Protein AF-A0A409X4W1-F1 (afdb_monomer)

Radius of gyration: 28.17 Å; Cα contacts (8 Å, |Δi|>4): 184; chains: 1; bounding box: 62×64×84 Å

pLDDT: mean 79.96, std 18.03, range [31.0, 98.0]

Sequence (291 aa):
MLSPHSFRQISTFGASTIRKFASNTSEMKKLAARDFEDILQCCIPVFDGILPDHSDDPEIVTNSELLRLLYRTAEFHAFAKMRMHTEETLQHLEEVTSQFAKLIRYFERKTNSSKYNTMETPSESARRARASSQRAPAGAATPSNALHSKRPKKLNLSTYKFHSLGDYAPFIRLFGGSDSFSTQAGELAHRLVKRLYAHTNKRNVAQQIGKRVRRLERARLAREQRLRRLQNGTGINIVVHREHFTINSDVDTDAKYVISPSENHKISLSNMIISNRGDPAYKPGSNIEEV

Solvent-accessible surface area (backbone atoms only — not comparable to full-atom values): 18064 Å² total; per-residue (Å²): 130,85,74,40,72,37,65,67,65,48,74,63,37,77,99,71,73,36,64,78,54,54,98,61,62,89,72,67,69,92,66,53,74,64,49,59,50,49,48,53,76,57,36,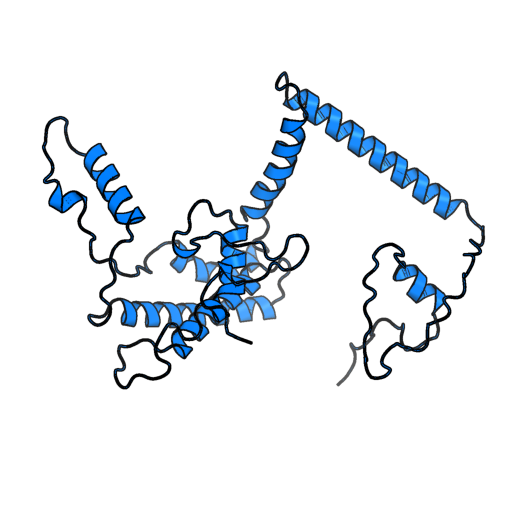60,54,32,52,56,76,73,38,51,77,72,66,94,53,86,62,61,73,32,24,66,57,53,48,50,44,52,50,36,49,42,51,37,50,56,54,61,61,34,83,72,81,52,72,67,55,38,52,48,38,49,52,38,39,54,52,35,54,52,45,53,55,50,50,38,57,35,56,60,33,91,87,42,88,45,57,44,50,74,67,55,30,53,49,50,34,52,53,50,61,72,68,48,62,93,86,67,84,69,65,68,72,73,45,72,51,66,47,80,47,70,79,77,69,95,40,69,79,59,63,52,54,74,46,48,48,64,46,30,74,77,74,43,51,52,69,88,80,40,66,56,60,57,56,55,52,48,52,54,52,52,57,47,51,73,76,44,91,76,61,69,45,70,61,52,43,53,54,50,51,53,52,53,51,52,53,50,52,54,50,50,53,51,51,52,49,52,64,75,66,48,97,61,83,77,78,70,82,75,75,79,80,77,74,71,91,82,66,71,87,82,59,92,73,83,79,77,95,66,83,88,74,82,77,56,66,70,58,54,40,62,77,41,71,85,45,77,92,57,56,80,85,84,82,83,80,91,134

Organism: NCBI:txid181874

Mean predicted aligned error: 14.82 Å

Structure (mmCIF, N/CA/C/O backbone):
data_AF-A0A409X4W1-F1
#
_entry.id   AF-A0A409X4W1-F1
#
loop_
_atom_site.group_PDB
_atom_site.id
_atom_site.type_symbol
_atom_site.label_atom_id
_atom_site.label_alt_id
_atom_site.label_comp_id
_atom_site.label_asym_id
_atom_site.label_entity_id
_atom_site.label_seq_id
_atom_site.pdbx_PDB_ins_code
_atom_site.Cartn_x
_atom_site.Cartn_y
_atom_site.Cartn_z
_atom_site.occupancy
_atom_site.B_iso_or_equiv
_atom_site.auth_seq_id
_atom_site.auth_comp_id
_atom_site.auth_asym_id
_atom_site.auth_atom_id
_atom_site.pdbx_PDB_model_num
ATOM 1 N N . MET A 1 1 ? 4.115 -27.276 -3.092 1.00 42.75 1 MET A N 1
ATOM 2 C CA . MET A 1 1 ? 2.969 -26.338 -3.136 1.00 42.75 1 MET A CA 1
ATOM 3 C C . MET A 1 1 ? 3.159 -25.466 -4.367 1.00 42.75 1 MET A C 1
ATOM 5 O O . MET A 1 1 ? 4.222 -24.879 -4.480 1.00 42.75 1 MET A O 1
ATOM 9 N N . LEU A 1 2 ? 2.216 -25.446 -5.314 1.00 52.47 2 LEU A N 1
ATOM 10 C CA . LEU A 1 2 ? 2.290 -24.546 -6.476 1.00 52.47 2 LEU A CA 1
ATOM 11 C C . LEU A 1 2 ? 2.139 -23.097 -5.985 1.00 52.47 2 LEU A C 1
ATOM 13 O O . LEU A 1 2 ? 1.202 -22.821 -5.233 1.00 52.47 2 LEU A O 1
ATOM 17 N N . SER A 1 3 ? 3.059 -22.206 -6.364 1.00 60.94 3 SER A N 1
ATOM 18 C CA . SER A 1 3 ? 2.964 -20.782 -6.021 1.00 60.94 3 SER A CA 1
ATOM 19 C C . SER A 1 3 ? 1.694 -20.189 -6.653 1.00 60.94 3 SER A C 1
ATOM 21 O O . SER A 1 3 ? 1.398 -20.484 -7.816 1.00 60.94 3 SER A O 1
ATOM 23 N N . PRO A 1 4 ? 0.871 -19.426 -5.913 1.00 72.06 4 PRO A N 1
ATOM 24 C CA . PRO A 1 4 ? -0.367 -18.886 -6.452 1.00 72.06 4 PRO A CA 1
ATOM 25 C C . PRO A 1 4 ? -0.075 -17.755 -7.445 1.00 72.06 4 PRO A C 1
ATOM 27 O O . PRO A 1 4 ? 0.071 -16.609 -7.050 1.00 72.06 4 PRO A O 1
ATOM 30 N N . HIS A 1 5 ? -0.109 -18.038 -8.747 1.00 79.94 5 HIS A N 1
ATOM 31 C CA . HIS A 1 5 ? 0.090 -17.048 -9.821 1.00 79.94 5 HIS A CA 1
ATOM 32 C C . HIS A 1 5 ? -1.094 -16.075 -10.018 1.00 79.94 5 HIS A C 1
ATOM 34 O O . HIS A 1 5 ? -1.172 -15.339 -11.002 1.00 79.94 5 HIS A O 1
ATOM 40 N N . SER A 1 6 ? -2.078 -16.085 -9.115 1.00 87.19 6 SER A N 1
ATOM 41 C CA . SER A 1 6 ? -3.229 -15.185 -9.146 1.00 87.19 6 SER A CA 1
ATOM 42 C C . SER A 1 6 ? -3.754 -14.900 -7.745 1.00 87.19 6 SER A C 1
ATOM 44 O O . SER A 1 6 ? -3.929 -15.813 -6.939 1.00 87.19 6 SER A O 1
ATOM 46 N N . PHE A 1 7 ? -4.169 -13.653 -7.501 1.00 90.00 7 PHE A N 1
ATOM 47 C CA . PHE A 1 7 ? -4.869 -13.260 -6.272 1.00 90.00 7 PHE A CA 1
ATOM 48 C C . PHE A 1 7 ? -6.100 -14.129 -5.964 1.00 90.00 7 PHE A C 1
ATOM 50 O O . PHE A 1 7 ? -6.458 -14.302 -4.805 1.00 90.00 7 PHE A O 1
ATOM 57 N N . ARG A 1 8 ? -6.748 -14.723 -6.975 1.00 87.75 8 ARG A N 1
ATOM 58 C CA . ARG A 1 8 ? -7.912 -15.601 -6.771 1.00 87.75 8 ARG A CA 1
ATOM 59 C C . ARG A 1 8 ? -7.558 -16.929 -6.089 1.00 87.75 8 ARG A C 1
ATOM 61 O O . ARG A 1 8 ? -8.438 -17.539 -5.487 1.00 87.75 8 ARG A O 1
ATOM 68 N N . GLN A 1 9 ? -6.312 -17.378 -6.216 1.00 89.19 9 GLN A N 1
ATOM 69 C CA . GLN A 1 9 ? -5.815 -18.616 -5.609 1.00 89.19 9 GLN A CA 1
ATOM 70 C C . GLN A 1 9 ? -5.387 -18.417 -4.151 1.00 89.19 9 GLN A C 1
ATOM 72 O O . GLN A 1 9 ? -5.120 -19.392 -3.456 1.00 89.19 9 GLN A O 1
ATOM 77 N N . ILE A 1 10 ? -5.345 -17.170 -3.675 1.00 89.12 10 ILE A N 1
ATOM 78 C CA . ILE A 1 10 ? -5.006 -16.866 -2.289 1.00 89.12 10 ILE A CA 1
ATOM 79 C C . ILE A 1 10 ? -6.201 -17.207 -1.402 1.00 89.12 10 ILE A C 1
ATOM 81 O O . ILE A 1 10 ? -7.296 -16.653 -1.546 1.00 89.12 10 ILE A O 1
ATOM 85 N N . SER A 1 11 ? -5.977 -18.142 -0.484 1.00 87.75 11 SER A N 1
ATOM 86 C CA . SER A 1 11 ? -6.961 -18.548 0.514 1.00 87.75 11 SER A CA 1
ATOM 87 C C . SER A 1 11 ? -7.269 -17.410 1.482 1.00 87.75 11 SER A C 1
ATOM 89 O O . SER A 1 11 ? -6.419 -16.585 1.810 1.00 87.75 11 SER A O 1
ATOM 91 N N . THR A 1 12 ? -8.502 -17.380 1.980 1.00 89.25 12 THR A N 1
ATOM 92 C CA . THR A 1 12 ? -8.885 -16.449 3.043 1.00 89.25 12 THR A CA 1
ATOM 93 C C . THR A 1 12 ? -8.160 -16.783 4.342 1.00 89.25 12 THR A C 1
ATOM 95 O O . THR A 1 12 ? -7.983 -17.959 4.657 1.00 89.25 12 THR A O 1
ATOM 98 N N . PHE A 1 13 ? -7.821 -15.766 5.132 1.00 84.81 13 PHE A N 1
ATOM 99 C CA . PHE A 1 13 ? -7.172 -15.931 6.431 1.00 84.81 13 PHE A CA 1
ATOM 100 C C . PHE A 1 13 ? -7.979 -15.250 7.538 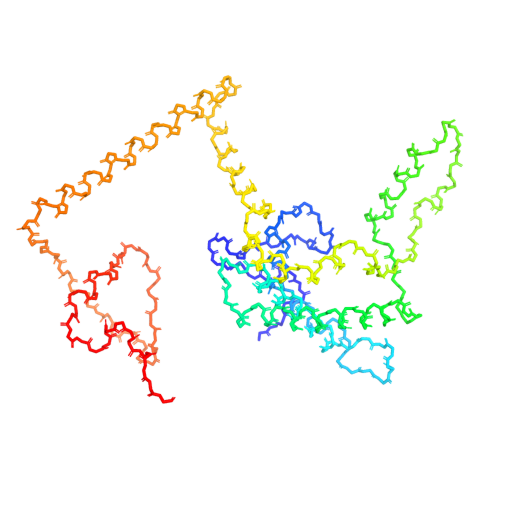1.00 84.81 13 PHE A C 1
ATOM 102 O O . PHE A 1 13 ? -8.289 -14.055 7.465 1.00 84.81 13 PHE A O 1
ATOM 109 N N . GLY A 1 14 ? -8.308 -16.021 8.577 1.00 82.12 14 GLY A N 1
ATOM 110 C CA . GLY A 1 14 ? -9.147 -15.585 9.691 1.00 82.12 14 GLY A CA 1
ATOM 111 C C . GLY A 1 14 ? -10.578 -15.209 9.280 1.00 82.12 14 GLY A C 1
ATOM 112 O O . GLY A 1 14 ? -10.974 -15.280 8.119 1.00 82.12 14 GLY A O 1
ATOM 113 N N . ALA A 1 15 ? -11.377 -14.756 10.250 1.00 70.81 15 ALA A N 1
ATOM 114 C CA . ALA A 1 15 ? -12.767 -14.359 9.997 1.00 70.81 15 ALA A CA 1
ATOM 115 C C . ALA A 1 15 ? -12.888 -13.088 9.127 1.00 70.81 15 ALA A C 1
ATOM 117 O O . ALA A 1 15 ? -13.925 -12.837 8.505 1.00 70.81 15 ALA A O 1
ATOM 118 N N . SER A 1 16 ? -11.852 -12.239 9.107 1.00 72.31 16 SER A N 1
ATOM 119 C CA . SER A 1 16 ? -11.875 -10.984 8.347 1.00 72.31 16 SER A CA 1
ATOM 120 C C . SER A 1 16 ? -10.515 -10.380 7.998 1.00 72.31 16 SER A C 1
ATOM 122 O O . SER A 1 16 ? -10.507 -9.228 7.546 1.00 72.31 16 SER A O 1
ATOM 124 N N . THR A 1 17 ? -9.412 -11.095 8.242 1.00 81.25 17 THR A N 1
ATOM 125 C CA . THR A 1 17 ? -8.055 -10.581 8.019 1.00 81.25 17 THR A CA 1
ATOM 126 C C . THR A 1 17 ? -7.799 -10.525 6.519 1.00 81.25 17 THR A C 1
ATOM 128 O O . THR A 1 17 ? -7.969 -9.450 5.958 1.00 81.25 17 THR A O 1
ATOM 131 N N . ILE A 1 18 ? -7.612 -11.669 5.851 1.00 87.38 18 ILE A N 1
ATOM 132 C CA . ILE A 1 18 ? -7.531 -11.743 4.383 1.00 87.38 18 ILE A CA 1
ATOM 133 C C . ILE A 1 18 ? -8.841 -12.291 3.826 1.00 87.38 18 ILE A C 1
ATOM 135 O O . ILE A 1 18 ? -9.266 -13.402 4.156 1.00 87.38 18 ILE A O 1
ATOM 139 N N . ARG A 1 19 ? -9.509 -11.497 2.987 1.00 84.94 19 ARG A N 1
ATOM 140 C CA . ARG A 1 19 ? -10.766 -11.874 2.326 1.00 84.94 19 ARG A CA 1
ATOM 141 C C . ARG A 1 19 ? -10.511 -12.398 0.920 1.00 84.94 19 ARG A C 1
ATOM 143 O O . ARG A 1 19 ? -9.433 -12.260 0.361 1.00 84.94 19 ARG A O 1
ATOM 150 N N . LYS A 1 20 ? -11.555 -12.980 0.333 1.00 88.44 20 LYS A N 1
ATOM 151 C CA . LYS A 1 20 ? -11.524 -13.423 -1.056 1.00 88.44 20 LYS A CA 1
ATOM 152 C C . LYS A 1 20 ? -11.332 -12.214 -1.972 1.00 88.44 20 LYS A C 1
ATOM 154 O O . LYS A 1 20 ? -12.163 -11.305 -1.963 1.00 88.44 20 LYS A O 1
ATOM 159 N N . PHE A 1 21 ? -10.268 -12.236 -2.767 1.00 89.44 21 PHE A N 1
ATOM 160 C CA . PHE A 1 21 ? -9.997 -11.208 -3.764 1.00 89.44 21 PHE A CA 1
ATOM 161 C C . PHE A 1 21 ? -11.016 -11.243 -4.914 1.00 89.44 21 PHE A C 1
ATOM 163 O O . PHE A 1 21 ? -11.671 -12.260 -5.176 1.00 89.44 21 PHE A O 1
ATOM 170 N N . ALA A 1 22 ? -11.160 -10.109 -5.603 1.00 86.19 22 ALA A N 1
ATOM 171 C CA . ALA A 1 22 ? -11.974 -10.008 -6.809 1.00 86.19 22 ALA A CA 1
ATOM 172 C C . ALA A 1 22 ? -11.447 -10.925 -7.926 1.00 86.19 22 ALA A C 1
ATOM 174 O O . ALA A 1 22 ? -10.287 -11.327 -7.938 1.00 86.19 22 ALA A O 1
ATOM 175 N N . SER A 1 23 ? -12.307 -11.235 -8.902 1.00 84.50 23 SER A N 1
ATOM 176 C CA . SER A 1 23 ? -11.916 -12.037 -10.070 1.00 84.50 23 SER A CA 1
ATOM 177 C C . SER A 1 23 ? -10.786 -11.394 -10.872 1.00 84.50 23 SER A C 1
ATOM 179 O O . SER A 1 23 ? -9.972 -12.110 -11.442 1.00 84.50 23 SER A O 1
ATOM 181 N N . ASN A 1 24 ? -10.741 -10.059 -10.903 1.00 86.75 24 ASN A N 1
ATOM 182 C CA . ASN A 1 24 ? -9.690 -9.295 -11.552 1.00 86.75 24 ASN A CA 1
ATOM 183 C C . ASN A 1 24 ? -9.162 -8.190 -10.624 1.00 86.75 24 ASN A C 1
ATOM 185 O O . ASN A 1 24 ? -9.647 -7.059 -10.634 1.00 86.75 24 ASN A O 1
ATOM 189 N N . THR A 1 25 ? -8.176 -8.531 -9.796 1.00 88.62 25 THR A N 1
ATOM 190 C CA . THR A 1 25 ? -7.551 -7.589 -8.855 1.00 88.62 25 THR A CA 1
ATOM 191 C C . THR A 1 25 ? -6.782 -6.470 -9.566 1.00 88.62 25 THR A C 1
ATOM 193 O O . THR A 1 25 ? -6.770 -5.342 -9.077 1.00 88.62 25 THR A O 1
ATOM 196 N N . SER A 1 26 ? -6.200 -6.730 -10.745 1.00 84.75 26 SER A N 1
ATOM 197 C CA . SER A 1 26 ? -5.386 -5.740 -11.471 1.00 84.75 26 SER A CA 1
ATOM 198 C C . SER A 1 26 ? -6.204 -4.591 -12.072 1.00 84.75 26 SER A C 1
ATOM 200 O O . SER A 1 26 ? -5.657 -3.525 -12.337 1.00 84.75 26 SER A O 1
ATOM 202 N N . GLU A 1 27 ? -7.525 -4.747 -12.216 1.00 84.94 27 GLU A N 1
ATOM 203 C CA . GLU A 1 27 ? -8.422 -3.638 -12.573 1.00 84.94 27 GLU A CA 1
ATOM 204 C C . GLU A 1 27 ? -8.548 -2.581 -11.469 1.00 84.94 27 GLU A C 1
ATOM 206 O O . GLU A 1 27 ? -8.970 -1.455 -11.747 1.00 84.94 27 GLU A O 1
ATOM 211 N N . MET A 1 28 ? -8.232 -2.943 -10.218 1.00 85.94 28 MET A N 1
ATOM 212 C CA . MET A 1 28 ? -8.287 -2.066 -9.045 1.00 85.94 28 MET A CA 1
ATOM 213 C C . MET A 1 28 ? -9.636 -1.336 -8.889 1.00 85.94 28 MET A C 1
ATOM 215 O O . MET A 1 28 ? -9.714 -0.157 -8.538 1.00 85.94 28 MET A O 1
ATOM 219 N N . LYS A 1 29 ? -10.735 -2.042 -9.183 1.00 84.50 29 LYS A N 1
ATOM 220 C CA . LYS A 1 29 ? -12.094 -1.491 -9.230 1.00 84.50 29 LYS A CA 1
ATOM 221 C C . LYS A 1 29 ? -12.873 -1.807 -7.955 1.00 84.50 29 LYS A C 1
ATOM 223 O O . LYS A 1 29 ? -12.878 -2.942 -7.497 1.00 84.50 29 LYS A O 1
ATOM 228 N N . LYS A 1 30 ? -13.626 -0.814 -7.454 1.00 81.81 30 LYS A N 1
ATOM 229 C CA . LYS A 1 30 ? -14.478 -0.927 -6.247 1.00 81.81 30 LYS A CA 1
ATOM 230 C C . LYS A 1 30 ? -13.699 -1.375 -4.995 1.00 81.81 30 LYS A C 1
ATOM 232 O O . LYS A 1 30 ? -14.262 -2.066 -4.153 1.00 81.81 30 LYS A O 1
ATOM 237 N N . LEU A 1 31 ? -12.435 -0.969 -4.885 1.00 84.38 31 LEU A N 1
ATOM 238 C CA . LEU A 1 31 ? -11.600 -1.255 -3.721 1.00 84.38 31 LEU A CA 1
ATOM 239 C C . LEU A 1 31 ? -11.959 -0.322 -2.558 1.00 84.38 31 LEU A C 1
ATOM 241 O O . LEU A 1 31 ? -12.077 0.891 -2.742 1.00 84.38 31 LEU A O 1
ATOM 245 N N . ALA A 1 32 ? -12.117 -0.898 -1.372 1.00 83.81 32 ALA A N 1
ATOM 246 C CA . ALA A 1 32 ? -12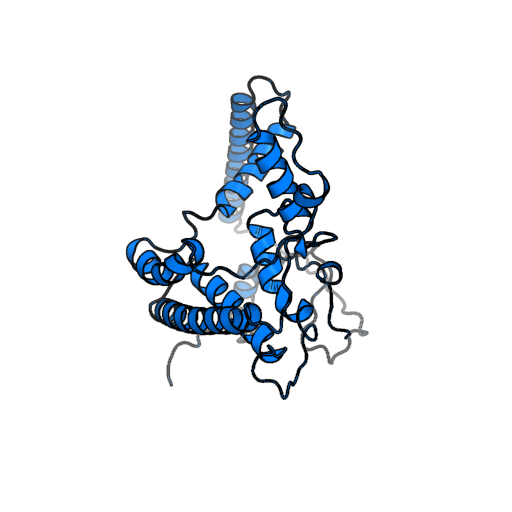.067 -0.198 -0.095 1.00 83.81 32 ALA A CA 1
ATOM 247 C C . ALA A 1 32 ? -10.607 -0.038 0.362 1.00 83.81 32 ALA A C 1
ATOM 249 O O . ALA A 1 32 ? -9.722 -0.742 -0.128 1.00 83.81 32 ALA A O 1
ATOM 250 N N . ALA A 1 33 ? -10.338 0.837 1.334 1.00 81.31 33 ALA A N 1
ATOM 251 C CA . ALA A 1 33 ? -8.980 1.055 1.843 1.00 81.31 33 ALA A CA 1
ATOM 252 C C . ALA A 1 33 ? -8.304 -0.243 2.318 1.00 81.31 33 ALA A C 1
ATOM 254 O O . ALA A 1 33 ? -7.118 -0.452 2.074 1.00 81.31 33 ALA A O 1
ATOM 255 N N . ARG A 1 34 ? -9.072 -1.146 2.941 1.00 82.94 34 ARG A N 1
ATOM 256 C CA . ARG A 1 34 ? -8.585 -2.473 3.357 1.00 82.94 34 ARG A CA 1
ATOM 257 C C . ARG A 1 34 ? -8.148 -3.370 2.197 1.00 82.94 34 ARG A C 1
ATOM 259 O O . ARG A 1 34 ? -7.268 -4.195 2.380 1.00 82.94 34 ARG A O 1
ATOM 266 N N . ASP A 1 35 ? -8.756 -3.229 1.020 1.00 89.12 35 ASP A N 1
ATOM 267 C CA . ASP A 1 35 ? -8.461 -4.128 -0.095 1.00 89.12 35 ASP A CA 1
ATOM 268 C C . ASP A 1 35 ? -7.073 -3.817 -0.665 1.00 89.12 35 ASP A C 1
ATOM 270 O O . ASP A 1 35 ? -6.353 -4.729 -1.047 1.00 89.12 35 ASP A O 1
ATOM 274 N N . PHE A 1 36 ? -6.656 -2.544 -0.664 1.00 88.75 36 PHE A N 1
ATOM 275 C CA . PHE A 1 36 ? -5.292 -2.158 -1.046 1.00 88.75 36 PHE A CA 1
ATOM 276 C C . PHE A 1 36 ? -4.232 -2.778 -0.133 1.00 88.75 36 PHE A C 1
ATOM 278 O O . PHE A 1 36 ? -3.191 -3.221 -0.612 1.00 88.75 36 PHE A O 1
ATOM 285 N N . GLU A 1 37 ? -4.507 -2.817 1.169 1.00 88.88 37 GLU A N 1
ATOM 286 C CA . GLU A 1 37 ? -3.625 -3.427 2.160 1.00 88.88 37 GLU A CA 1
ATOM 287 C C . GLU A 1 37 ? -3.549 -4.946 1.986 1.00 88.88 37 GLU A C 1
ATOM 289 O O . GLU A 1 37 ? -2.447 -5.480 1.879 1.00 88.88 37 GLU A O 1
ATOM 294 N N . ASP A 1 38 ? -4.697 -5.626 1.887 1.00 91.19 38 ASP A N 1
ATOM 295 C CA . ASP A 1 38 ? -4.752 -7.078 1.681 1.00 91.19 38 ASP A CA 1
ATOM 296 C C . ASP A 1 38 ? -4.007 -7.463 0.381 1.00 91.19 38 ASP A C 1
ATOM 298 O O . ASP A 1 38 ? -3.268 -8.447 0.343 1.00 91.19 38 ASP A O 1
ATOM 302 N N . ILE A 1 39 ? -4.144 -6.660 -0.686 1.00 93.81 39 ILE A N 1
ATOM 303 C CA . ILE A 1 39 ? -3.408 -6.853 -1.947 1.00 93.81 39 ILE A CA 1
ATOM 304 C C . ILE A 1 39 ? -1.902 -6.745 -1.713 1.00 93.81 39 ILE A C 1
ATOM 306 O O . ILE A 1 39 ? -1.167 -7.617 -2.166 1.00 93.81 39 ILE A O 1
ATOM 310 N N . LEU A 1 40 ? -1.434 -5.704 -1.021 1.00 93.12 40 LEU A N 1
ATOM 311 C CA . LEU A 1 40 ? -0.007 -5.496 -0.773 1.00 93.12 40 LEU A CA 1
ATOM 312 C C . LEU A 1 40 ? 0.590 -6.612 0.097 1.00 93.12 40 LEU A C 1
ATOM 314 O O . LEU A 1 40 ? 1.659 -7.122 -0.224 1.00 93.12 40 LEU A O 1
ATOM 318 N N . GLN A 1 41 ? -0.114 -7.044 1.146 1.00 91.56 41 GLN A N 1
ATOM 319 C CA . GLN A 1 41 ? 0.332 -8.133 2.025 1.00 91.56 41 GLN A CA 1
ATOM 320 C C . GLN A 1 41 ? 0.462 -9.473 1.292 1.00 91.56 41 GLN A C 1
ATOM 322 O O . GLN A 1 41 ? 1.323 -10.283 1.626 1.00 91.56 41 GLN A O 1
ATOM 327 N N . CYS A 1 42 ? -0.379 -9.710 0.285 1.00 92.88 42 CYS A N 1
ATOM 328 C CA . CYS A 1 42 ? -0.444 -10.987 -0.418 1.00 92.88 42 CYS A CA 1
ATOM 329 C C . CYS A 1 42 ? 0.152 -10.949 -1.837 1.00 92.88 42 CYS A C 1
ATOM 331 O O . CYS A 1 42 ? 0.055 -11.939 -2.558 1.00 92.88 42 CYS A O 1
ATOM 333 N N . CYS A 1 43 ? 0.753 -9.833 -2.266 1.00 93.50 43 CYS A N 1
ATOM 334 C CA . CYS A 1 43 ? 1.210 -9.680 -3.649 1.00 93.50 43 CYS A CA 1
ATOM 335 C C . CYS A 1 43 ? 2.455 -10.511 -3.981 1.00 93.50 43 CYS A C 1
ATOM 337 O O . CYS A 1 43 ? 2.506 -11.076 -5.064 1.00 93.50 43 CYS A O 1
ATOM 339 N N . ILE A 1 44 ? 3.430 -10.630 -3.074 1.00 93.94 44 ILE A N 1
ATOM 340 C CA . ILE A 1 44 ? 4.723 -11.287 -3.346 1.00 93.94 44 ILE A CA 1
ATOM 341 C C . ILE A 1 44 ? 4.568 -12.657 -4.033 1.00 93.94 44 ILE A C 1
ATOM 343 O O . ILE A 1 44 ? 5.096 -12.799 -5.132 1.00 93.94 44 ILE A O 1
ATOM 347 N N . PRO A 1 45 ? 3.799 -13.627 -3.497 1.00 92.75 45 PRO A N 1
ATOM 348 C CA . PRO A 1 45 ? 3.653 -14.933 -4.147 1.00 92.75 45 PRO A CA 1
ATOM 349 C C . PRO A 1 45 ? 2.920 -14.876 -5.499 1.00 92.75 45 PRO A C 1
ATOM 351 O O . PRO A 1 45 ? 3.104 -15.758 -6.326 1.00 92.75 45 PRO A O 1
ATOM 354 N N . VAL A 1 46 ? 2.115 -13.838 -5.752 1.00 93.19 46 VAL A N 1
ATOM 355 C CA . VAL A 1 46 ? 1.445 -13.631 -7.049 1.00 93.19 46 VAL A CA 1
ATOM 356 C C . VAL A 1 46 ? 2.408 -13.120 -8.109 1.00 93.19 46 VAL A C 1
ATOM 358 O O . VAL A 1 46 ? 2.262 -13.465 -9.278 1.00 93.19 46 VAL A O 1
ATOM 361 N N . PHE A 1 47 ? 3.362 -12.278 -7.713 1.00 92.62 47 PHE A N 1
ATOM 362 C CA . PHE A 1 47 ? 4.347 -11.686 -8.618 1.00 92.62 47 PHE A CA 1
ATOM 363 C C . PHE A 1 47 ? 5.619 -12.531 -8.779 1.00 92.62 47 PHE A C 1
ATOM 365 O O . PHE A 1 47 ? 6.423 -12.267 -9.679 1.00 92.62 47 PHE A O 1
ATOM 372 N N . ASP A 1 48 ? 5.786 -13.549 -7.941 1.00 93.19 48 ASP A N 1
ATOM 373 C CA . ASP A 1 48 ? 6.873 -14.515 -8.022 1.00 93.19 48 ASP A CA 1
ATOM 374 C C . ASP A 1 48 ? 6.822 -15.284 -9.353 1.00 93.19 48 ASP A C 1
ATOM 376 O O . ASP A 1 48 ? 5.783 -15.820 -9.753 1.00 93.19 48 ASP A O 1
ATOM 380 N N . GLY A 1 49 ? 7.933 -15.250 -10.089 1.00 89.88 49 GLY A N 1
ATOM 381 C CA . GLY A 1 49 ? 8.059 -15.837 -11.426 1.00 89.88 49 GLY A CA 1
ATOM 382 C C . GLY A 1 49 ? 7.327 -15.116 -12.573 1.00 89.88 49 GLY A C 1
ATOM 383 O O . GLY A 1 49 ? 7.285 -15.644 -1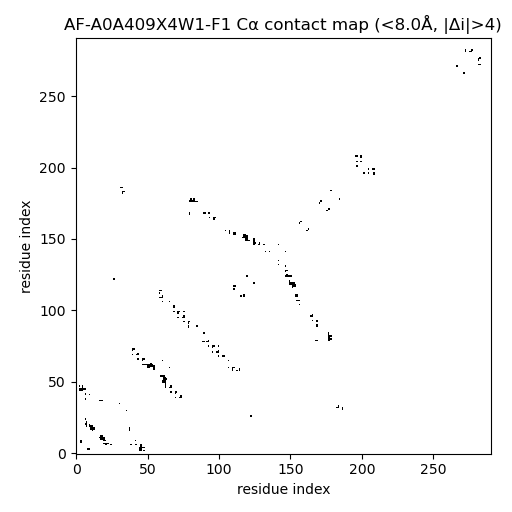3.681 1.00 89.88 49 GLY A O 1
ATOM 384 N N . ILE A 1 50 ? 6.747 -13.918 -12.373 1.00 90.50 50 ILE A N 1
ATOM 385 C CA . ILE A 1 50 ? 6.129 -13.141 -13.480 1.00 90.50 50 ILE A CA 1
ATOM 386 C C . ILE A 1 50 ? 7.174 -12.590 -14.464 1.00 90.50 50 ILE A C 1
ATOM 388 O O . ILE A 1 50 ? 6.888 -12.410 -15.648 1.00 90.50 50 ILE A O 1
ATOM 392 N N . LEU A 1 51 ? 8.364 -12.270 -13.961 1.00 91.75 51 LEU A N 1
ATOM 393 C CA . LEU A 1 51 ? 9.477 -11.725 -14.742 1.00 91.75 51 LEU A CA 1
ATOM 394 C C . LEU A 1 51 ? 10.608 -12.760 -14.811 1.00 91.75 51 LEU A C 1
ATOM 396 O O . LEU A 1 51 ? 10.627 -13.658 -13.974 1.00 91.75 51 LEU A O 1
ATOM 400 N N . PRO A 1 52 ? 11.555 -12.637 -15.757 1.00 91.94 52 PRO A N 1
ATOM 401 C CA . PRO A 1 52 ? 12.715 -13.523 -15.814 1.00 91.94 52 PRO A CA 1
ATOM 402 C C . PRO A 1 52 ? 13.573 -13.427 -14.546 1.00 91.94 52 PRO A C 1
ATOM 404 O O . PRO A 1 52 ? 13.797 -12.330 -14.027 1.00 91.94 52 PRO A O 1
ATOM 407 N N . ASP A 1 53 ? 14.095 -14.557 -14.070 1.00 89.81 53 ASP A N 1
ATOM 408 C CA . ASP A 1 53 ? 15.001 -14.590 -12.909 1.00 89.81 53 ASP A CA 1
ATOM 409 C C . ASP A 1 53 ? 16.365 -13.972 -13.229 1.00 89.81 53 ASP A C 1
ATOM 411 O O . ASP A 1 53 ? 16.955 -13.266 -12.406 1.00 89.81 53 ASP A O 1
ATOM 415 N N . HIS A 1 54 ? 16.828 -14.183 -14.460 1.00 88.50 54 HIS A N 1
ATOM 416 C CA . HIS A 1 54 ? 18.086 -13.671 -14.982 1.00 88.50 54 HIS A CA 1
ATOM 417 C C . HIS A 1 54 ? 17.874 -13.043 -16.358 1.00 88.50 54 HIS A C 1
ATOM 419 O O . HIS A 1 54 ? 17.069 -13.520 -17.161 1.00 88.50 54 HIS A O 1
ATOM 425 N N . SER A 1 55 ? 18.612 -11.972 -16.628 1.00 86.38 55 SER A N 1
ATOM 426 C CA . SER A 1 55 ? 18.676 -11.337 -17.937 1.00 86.38 55 SER A CA 1
ATOM 427 C C . SER A 1 55 ? 20.082 -10.803 -18.171 1.00 86.38 55 SER A C 1
ATOM 429 O O . SER A 1 55 ? 20.617 -10.089 -17.324 1.00 86.38 55 SER A O 1
ATOM 431 N N . ASP A 1 56 ? 20.653 -11.108 -19.334 1.00 86.81 56 ASP A N 1
ATOM 432 C CA . ASP A 1 56 ? 21.933 -10.526 -19.759 1.00 86.81 56 ASP A CA 1
ATOM 433 C C . ASP A 1 56 ? 21.784 -9.035 -20.100 1.00 86.81 56 ASP A C 1
ATOM 435 O O . ASP A 1 56 ? 22.739 -8.264 -20.043 1.00 86.81 56 ASP A O 1
ATOM 439 N N . ASP A 1 57 ? 20.562 -8.618 -20.442 1.00 87.88 57 ASP A N 1
ATOM 440 C CA . ASP A 1 57 ? 20.225 -7.227 -20.709 1.00 87.88 57 ASP A CA 1
ATOM 441 C C . ASP A 1 57 ? 20.029 -6.459 -19.384 1.00 87.88 57 ASP A C 1
ATOM 443 O O . ASP A 1 57 ? 19.096 -6.768 -18.628 1.00 87.88 57 ASP A O 1
ATOM 447 N N . PRO A 1 58 ? 20.863 -5.442 -19.090 1.00 85.00 58 PRO A N 1
ATOM 448 C CA . PRO A 1 58 ? 20.772 -4.670 -17.856 1.00 85.00 58 PRO A CA 1
ATOM 449 C C . PRO A 1 58 ? 19.524 -3.781 -17.785 1.00 85.00 58 PRO A C 1
ATOM 451 O O . PRO A 1 58 ? 19.206 -3.291 -16.701 1.00 85.00 58 PRO A O 1
ATOM 454 N N . GLU A 1 59 ? 18.815 -3.543 -18.896 1.00 87.19 59 GLU A N 1
ATOM 455 C CA . GLU A 1 59 ? 17.584 -2.740 -18.917 1.00 87.19 59 GLU A CA 1
ATOM 456 C C . GLU A 1 59 ? 16.347 -3.539 -18.480 1.00 87.19 59 GLU A C 1
ATOM 458 O O . GLU A 1 59 ? 15.347 -2.951 -18.053 1.00 87.19 59 GLU A O 1
ATOM 463 N N . ILE A 1 60 ? 16.415 -4.873 -18.535 1.00 90.44 60 ILE A N 1
ATOM 464 C CA . ILE A 1 60 ? 15.329 -5.755 -18.110 1.00 90.44 60 ILE A CA 1
ATOM 465 C C . ILE A 1 60 ? 15.302 -5.826 -16.576 1.00 90.44 60 ILE A C 1
ATOM 467 O O . ILE A 1 60 ? 16.329 -5.896 -15.896 1.00 90.44 60 ILE A O 1
ATOM 471 N N . VAL A 1 61 ? 14.099 -5.745 -16.010 1.00 93.50 61 VAL A N 1
ATOM 472 C CA . VAL A 1 61 ? 13.866 -5.945 -14.577 1.00 93.50 61 VAL A CA 1
ATOM 473 C C . VAL A 1 61 ? 13.810 -7.442 -14.298 1.00 93.50 61 VAL A C 1
ATOM 475 O O . VAL A 1 61 ? 13.004 -8.146 -14.912 1.00 93.50 61 VAL A O 1
ATOM 478 N N . THR A 1 62 ? 14.615 -7.916 -13.349 1.00 94.31 62 THR A N 1
ATOM 479 C CA . THR A 1 62 ? 14.570 -9.325 -12.927 1.00 94.31 62 THR A CA 1
ATOM 480 C C . THR A 1 62 ? 13.465 -9.568 -11.901 1.00 94.31 62 THR A C 1
ATOM 482 O O . THR A 1 62 ? 13.002 -8.643 -11.222 1.00 94.31 62 THR A O 1
ATOM 485 N N . ASN A 1 63 ? 13.041 -10.823 -11.735 1.00 94.38 63 ASN A N 1
ATOM 486 C CA . ASN A 1 63 ? 12.030 -11.162 -10.737 1.00 94.38 63 ASN A CA 1
ATOM 487 C C . ASN A 1 63 ? 12.469 -10.769 -9.320 1.00 94.38 63 ASN A C 1
ATOM 489 O O . ASN A 1 63 ? 11.712 -10.128 -8.593 1.00 94.38 63 ASN A O 1
ATOM 493 N N . SER A 1 64 ? 13.732 -11.030 -8.970 1.00 94.38 64 SER A N 1
ATOM 494 C CA . SER A 1 64 ? 14.291 -10.664 -7.663 1.00 94.38 64 SER A CA 1
ATOM 495 C C . SER A 1 64 ? 14.235 -9.155 -7.379 1.00 94.38 64 SER A C 1
ATOM 497 O O . SER A 1 64 ? 13.959 -8.744 -6.250 1.00 94.38 64 SER A O 1
ATOM 499 N N . GLU A 1 65 ? 14.445 -8.311 -8.395 1.00 95.12 65 GLU A N 1
ATOM 500 C CA . GLU A 1 65 ? 14.338 -6.854 -8.275 1.00 95.12 65 GLU A CA 1
ATOM 501 C C . GLU A 1 65 ? 12.893 -6.418 -8.016 1.00 95.12 65 GLU A C 1
ATOM 503 O O . GLU A 1 65 ? 12.648 -5.582 -7.140 1.00 95.12 65 GLU A O 1
ATOM 508 N N . LEU A 1 66 ? 11.935 -7.009 -8.737 1.00 95.62 66 LEU A N 1
ATOM 509 C CA . LEU A 1 66 ? 10.509 -6.760 -8.534 1.00 95.62 66 LEU A CA 1
ATOM 510 C C . LEU A 1 66 ? 10.059 -7.197 -7.135 1.00 95.62 66 LEU A C 1
ATOM 512 O O . LEU A 1 66 ? 9.424 -6.417 -6.426 1.00 95.62 66 LEU A O 1
ATOM 516 N N . LEU A 1 67 ? 10.406 -8.414 -6.713 1.00 96.12 67 LEU A N 1
ATOM 517 C CA . LEU A 1 67 ? 10.024 -8.928 -5.398 1.00 96.12 67 LEU A CA 1
ATOM 518 C C . LEU A 1 67 ? 10.648 -8.105 -4.268 1.00 96.12 67 LEU A C 1
ATOM 520 O O . LEU A 1 67 ? 9.967 -7.793 -3.292 1.00 96.12 67 LEU A O 1
ATOM 524 N N . ARG A 1 68 ? 11.905 -7.666 -4.420 1.00 97.38 68 ARG A N 1
ATOM 525 C CA . ARG A 1 68 ? 12.558 -6.755 -3.466 1.00 97.38 68 ARG A CA 1
ATOM 526 C C . ARG A 1 68 ? 11.832 -5.413 -3.374 1.00 97.38 68 ARG A C 1
ATOM 528 O O . ARG A 1 68 ? 11.655 -4.897 -2.270 1.00 97.38 68 ARG A O 1
ATOM 535 N N . LEU A 1 69 ? 11.398 -4.850 -4.504 1.00 97.31 69 L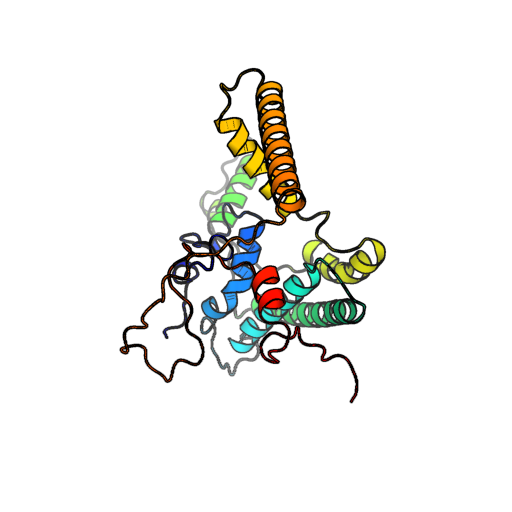EU A N 1
ATOM 536 C CA . LEU A 1 69 ? 10.597 -3.625 -4.520 1.00 97.31 69 LEU A CA 1
ATOM 537 C C . LEU A 1 69 ? 9.269 -3.819 -3.773 1.00 97.31 69 LEU A C 1
ATOM 539 O O . LEU A 1 69 ? 8.923 -2.994 -2.925 1.00 97.31 69 LEU A O 1
ATOM 543 N N . LEU A 1 70 ? 8.541 -4.905 -4.051 1.00 96.75 70 LEU A N 1
ATOM 544 C CA . LEU A 1 70 ? 7.272 -5.213 -3.383 1.00 96.75 70 LEU A CA 1
ATOM 545 C C . LEU A 1 70 ? 7.461 -5.421 -1.877 1.00 96.75 70 LEU A C 1
ATOM 547 O O . LEU A 1 70 ? 6.708 -4.853 -1.088 1.00 96.75 70 LEU A O 1
ATOM 551 N N . TYR A 1 71 ? 8.509 -6.144 -1.479 1.00 97.12 71 TYR A N 1
ATOM 552 C CA . TYR A 1 71 ? 8.866 -6.344 -0.078 1.00 97.12 71 TYR A CA 1
ATOM 553 C C . TYR A 1 71 ? 9.119 -5.015 0.640 1.00 97.12 71 TYR A C 1
ATOM 555 O O . TYR A 1 71 ? 8.485 -4.743 1.656 1.00 97.12 71 TYR A O 1
ATOM 563 N N . ARG A 1 72 ? 9.967 -4.135 0.086 1.00 97.25 72 ARG A N 1
ATOM 564 C CA . ARG A 1 72 ? 10.230 -2.814 0.688 1.00 97.25 72 ARG A CA 1
ATOM 565 C C . ARG A 1 72 ? 8.993 -1.921 0.722 1.00 97.25 72 ARG A C 1
ATOM 567 O O . ARG A 1 72 ? 8.843 -1.128 1.644 1.00 97.25 72 ARG A O 1
ATOM 574 N N . THR A 1 73 ? 8.091 -2.066 -0.247 1.00 96.19 73 THR A N 1
ATOM 575 C CA . THR A 1 73 ? 6.802 -1.357 -0.239 1.00 96.19 73 THR A CA 1
ATOM 576 C C . THR A 1 73 ? 5.919 -1.834 0.917 1.00 96.19 73 THR A C 1
ATOM 578 O O . THR A 1 73 ? 5.334 -1.016 1.628 1.00 96.19 73 THR A O 1
ATOM 581 N N . ALA A 1 74 ? 5.829 -3.151 1.121 1.00 95.94 74 ALA A N 1
ATOM 582 C CA . ALA A 1 74 ? 5.073 -3.749 2.219 1.00 95.94 74 ALA A CA 1
ATOM 583 C C . ALA A 1 74 ? 5.684 -3.404 3.584 1.00 95.94 74 ALA A C 1
ATOM 585 O O . ALA A 1 74 ? 4.950 -3.068 4.510 1.00 95.94 74 ALA A O 1
ATOM 586 N N . GLU A 1 75 ? 7.013 -3.416 3.689 1.00 96.31 75 GLU A N 1
ATOM 587 C CA . GLU A 1 75 ? 7.749 -3.009 4.885 1.00 96.31 75 GLU A CA 1
ATOM 588 C C . GLU A 1 75 ? 7.498 -1.535 5.220 1.00 96.31 75 GLU A C 1
ATOM 590 O O . GLU A 1 75 ? 7.062 -1.236 6.329 1.00 96.31 75 GLU A O 1
ATOM 595 N N . PHE A 1 76 ? 7.659 -0.622 4.251 1.00 96.00 76 PHE A N 1
ATOM 596 C CA . PHE A 1 76 ? 7.324 0.794 4.435 1.00 96.00 76 PHE A CA 1
ATOM 597 C C . PHE A 1 76 ? 5.897 0.951 4.970 1.00 96.00 76 PHE A C 1
ATOM 599 O O . PHE A 1 76 ? 5.673 1.646 5.959 1.00 96.00 76 PHE A O 1
ATOM 606 N N . HIS A 1 77 ? 4.930 0.277 4.339 1.00 93.25 77 HIS A N 1
ATOM 607 C CA . HIS A 1 77 ? 3.534 0.349 4.751 1.00 93.25 77 HIS A CA 1
ATOM 608 C C . HIS A 1 77 ? 3.314 -0.182 6.173 1.00 93.25 77 HIS A C 1
ATOM 610 O O . HIS A 1 77 ? 2.571 0.437 6.934 1.00 93.25 77 HIS A O 1
ATOM 616 N N . ALA A 1 78 ? 3.950 -1.298 6.538 1.00 93.31 78 ALA A N 1
ATOM 617 C CA . ALA A 1 78 ? 3.828 -1.894 7.863 1.00 93.31 78 ALA A CA 1
ATOM 618 C C . ALA A 1 78 ? 4.285 -0.922 8.957 1.00 93.31 78 ALA A C 1
ATOM 620 O O . ALA A 1 78 ? 3.532 -0.691 9.903 1.00 93.31 78 ALA A O 1
ATOM 621 N N . PHE A 1 79 ? 5.454 -0.297 8.784 1.00 94.88 79 PHE A N 1
ATOM 622 C CA . PHE A 1 79 ? 5.979 0.687 9.732 1.00 94.88 79 PHE A CA 1
ATOM 623 C C . PHE A 1 79 ? 5.150 1.973 9.734 1.00 94.88 79 PHE A C 1
ATOM 625 O O . PHE A 1 79 ? 4.726 2.416 10.794 1.00 94.88 79 PHE A O 1
ATOM 632 N N . ALA A 1 80 ? 4.814 2.533 8.568 1.00 92.75 80 ALA A N 1
ATOM 633 C CA . ALA A 1 80 ? 4.009 3.755 8.469 1.00 92.75 80 ALA A CA 1
ATOM 634 C C . ALA A 1 80 ? 2.603 3.622 9.091 1.00 92.75 80 ALA A C 1
ATOM 636 O O . ALA A 1 80 ? 1.980 4.621 9.464 1.00 92.75 80 ALA A O 1
ATOM 637 N N . LYS A 1 81 ? 2.078 2.393 9.174 1.00 89.69 81 LYS A N 1
ATOM 638 C CA . LYS A 1 81 ? 0.760 2.076 9.734 1.00 89.69 81 LYS A CA 1
ATOM 639 C C . LYS A 1 81 ? 0.799 1.740 11.234 1.00 89.69 81 LYS A C 1
ATOM 641 O O . LYS A 1 81 ? -0.262 1.556 11.840 1.00 89.69 81 LYS A O 1
ATOM 646 N N . MET A 1 82 ? 1.974 1.622 11.854 1.00 91.56 82 MET A N 1
ATOM 647 C CA . MET A 1 82 ? 2.050 1.277 13.274 1.00 91.56 82 MET A CA 1
ATOM 648 C C . MET A 1 82 ? 1.243 2.267 14.126 1.00 91.56 82 MET A C 1
ATOM 650 O O . MET A 1 82 ? 1.184 3.467 13.873 1.00 91.56 82 MET A O 1
ATOM 654 N N . ARG A 1 83 ? 0.557 1.734 15.141 1.00 89.44 83 ARG A N 1
ATOM 655 C CA . ARG A 1 83 ? -0.240 2.547 16.081 1.00 89.44 83 ARG A CA 1
ATOM 656 C C . ARG A 1 83 ? 0.586 3.105 17.230 1.00 89.44 83 ARG A C 1
ATOM 658 O O . ARG A 1 83 ? 0.118 3.959 17.970 1.00 89.44 83 ARG A O 1
ATOM 665 N N . MET A 1 84 ? 1.780 2.567 17.406 1.00 91.25 84 MET A N 1
ATOM 666 C CA . MET A 1 84 ? 2.712 2.939 18.448 1.00 91.25 84 MET A CA 1
ATOM 667 C C . MET A 1 84 ? 4.089 2.922 17.817 1.00 91.25 84 MET A C 1
ATOM 669 O O . MET A 1 84 ? 4.441 1.943 17.165 1.00 91.25 84 MET A O 1
ATOM 673 N N . HIS A 1 85 ? 4.821 4.009 17.997 1.00 94.62 85 HIS A N 1
ATOM 674 C CA . HIS A 1 85 ? 6.158 4.181 17.464 1.00 94.62 85 HIS A CA 1
ATOM 675 C C . HIS A 1 85 ? 7.137 4.379 18.614 1.00 94.62 85 HIS A C 1
ATOM 677 O O . HIS A 1 85 ? 6.833 5.081 19.578 1.00 94.62 85 HIS A O 1
ATOM 683 N N . THR A 1 86 ? 8.300 3.759 18.484 1.00 95.56 86 THR A N 1
ATOM 684 C CA . THR A 1 86 ? 9.515 4.087 19.233 1.00 95.56 86 THR A CA 1
ATOM 685 C C . THR A 1 86 ? 10.493 4.809 18.306 1.00 95.56 86 THR A C 1
ATOM 687 O O . THR A 1 86 ? 10.285 4.818 17.084 1.00 95.56 86 THR A O 1
ATOM 690 N N . GLU A 1 87 ? 11.562 5.393 18.849 1.00 96.25 87 GLU A N 1
ATOM 691 C CA . GLU A 1 87 ? 12.562 6.074 18.017 1.00 96.25 87 GLU A CA 1
ATOM 692 C C . GLU A 1 87 ? 13.205 5.108 17.012 1.00 96.25 87 GLU A C 1
ATOM 694 O O . GLU A 1 87 ? 13.350 5.445 15.841 1.00 96.25 87 GLU A O 1
ATOM 699 N N . GLU A 1 88 ? 13.455 3.859 17.411 1.00 97.50 88 GLU A N 1
ATOM 700 C CA . GLU A 1 88 ? 14.028 2.828 16.542 1.00 97.50 88 GLU A CA 1
ATOM 701 C C . GLU A 1 88 ? 13.099 2.504 15.365 1.00 97.50 88 GLU A C 1
ATOM 703 O O . GLU A 1 88 ? 13.539 2.394 14.222 1.00 97.50 88 GLU A O 1
ATOM 708 N N . THR A 1 89 ? 11.787 2.393 15.610 1.00 96.88 89 THR A N 1
ATOM 709 C CA . THR A 1 89 ? 10.820 2.138 14.526 1.00 96.88 89 THR A CA 1
ATOM 710 C C . THR A 1 89 ? 10.692 3.318 13.564 1.00 96.88 89 THR A C 1
ATOM 712 O O . THR A 1 89 ? 10.398 3.115 12.386 1.00 96.88 89 THR A O 1
ATOM 715 N N . LEU A 1 90 ? 10.899 4.548 14.046 1.00 96.88 90 LEU A N 1
ATOM 716 C CA . LEU A 1 90 ? 10.859 5.755 13.222 1.00 96.88 90 LEU A CA 1
ATOM 717 C C . LEU A 1 90 ? 12.128 5.907 12.395 1.00 96.88 90 LEU A C 1
ATOM 719 O O . LEU A 1 90 ? 12.031 6.182 11.201 1.00 96.88 90 LEU A O 1
ATOM 723 N N . GLN A 1 91 ? 13.290 5.643 12.990 1.00 97.81 91 GLN A N 1
ATOM 724 C CA . GLN A 1 91 ? 14.548 5.567 12.262 1.00 97.81 91 GLN A CA 1
ATOM 725 C C . GLN A 1 91 ? 14.472 4.497 11.161 1.00 97.81 91 GLN A C 1
ATOM 727 O O . GLN A 1 91 ? 14.783 4.773 10.002 1.00 97.81 91 GLN A O 1
ATOM 732 N N . HIS A 1 92 ? 13.959 3.303 11.481 1.00 97.88 92 HIS A N 1
ATOM 733 C CA . HIS A 1 92 ? 13.759 2.251 10.481 1.00 97.88 92 HIS A CA 1
ATOM 734 C C . HIS A 1 92 ? 12.801 2.693 9.369 1.00 97.88 92 HIS A C 1
ATOM 736 O O . HIS A 1 92 ? 13.046 2.428 8.193 1.00 97.88 92 HIS A O 1
ATOM 742 N N . LEU A 1 93 ? 11.727 3.416 9.704 1.00 97.44 93 LEU A N 1
ATOM 743 C CA . LEU A 1 93 ? 10.810 3.969 8.707 1.00 97.44 93 LEU A CA 1
ATOM 744 C C . LEU A 1 93 ? 11.522 4.949 7.759 1.00 97.44 93 LEU A C 1
ATOM 746 O O . LEU A 1 93 ? 11.296 4.882 6.551 1.00 97.44 93 LEU A O 1
ATOM 750 N N . GLU A 1 94 ? 12.398 5.824 8.252 1.00 97.62 94 GLU A N 1
ATOM 751 C CA . GLU A 1 94 ? 13.186 6.755 7.424 1.00 97.62 94 GLU A CA 1
ATOM 752 C C . GLU A 1 94 ? 14.147 6.019 6.483 1.00 97.62 94 GLU A C 1
ATOM 754 O O . GLU A 1 94 ? 14.233 6.321 5.282 1.00 97.62 94 GLU A O 1
ATOM 759 N N . GLU A 1 95 ? 14.828 5.004 7.010 1.00 98.00 95 GLU A N 1
ATOM 760 C CA . GLU A 1 95 ? 15.745 4.160 6.251 1.00 98.00 95 GLU A CA 1
ATOM 761 C C . GLU A 1 95 ? 15.010 3.392 5.149 1.00 98.00 95 GLU A C 1
ATOM 763 O O . GLU A 1 95 ? 15.391 3.458 3.973 1.00 98.00 95 GLU A O 1
ATOM 768 N N . VAL A 1 96 ? 13.912 2.716 5.495 1.00 97.88 96 VAL A N 1
ATOM 769 C CA . VAL A 1 96 ? 13.077 1.973 4.546 1.00 97.88 96 VAL A CA 1
ATOM 770 C C . VAL A 1 96 ? 12.474 2.909 3.506 1.00 97.88 96 VAL A C 1
ATOM 772 O O . VAL A 1 96 ? 12.469 2.565 2.325 1.00 97.88 96 VAL A O 1
ATOM 775 N N . THR A 1 97 ? 12.039 4.111 3.889 1.00 97.31 97 THR A N 1
ATOM 776 C CA . THR A 1 97 ? 11.526 5.115 2.943 1.00 97.31 97 THR A CA 1
ATOM 777 C C . THR A 1 97 ? 12.585 5.483 1.908 1.00 97.31 97 THR A C 1
ATOM 779 O O . THR A 1 97 ? 12.310 5.497 0.706 1.00 97.31 97 THR A O 1
ATOM 782 N N . SER A 1 98 ? 13.823 5.706 2.351 1.00 96.94 98 SER A N 1
ATOM 783 C CA . SER A 1 98 ? 14.954 6.009 1.471 1.00 96.94 98 SER A CA 1
ATOM 784 C C . SER A 1 98 ? 15.297 4.842 0.541 1.00 96.94 98 SER A C 1
ATOM 786 O O . SER A 1 98 ? 15.538 5.042 -0.654 1.00 96.94 98 SER A O 1
ATOM 788 N N . GLN A 1 99 ? 15.303 3.611 1.058 1.00 97.50 99 GLN A N 1
ATOM 789 C CA . GLN A 1 99 ? 15.560 2.404 0.267 1.00 97.50 99 GLN A CA 1
ATOM 790 C C . GLN A 1 99 ? 14.453 2.160 -0.765 1.00 97.50 99 GLN A C 1
ATOM 792 O O . GLN A 1 99 ? 14.742 1.958 -1.947 1.00 97.50 99 GLN A O 1
ATOM 797 N N . PHE A 1 100 ? 13.191 2.241 -0.346 1.00 97.12 100 PHE A N 1
ATOM 798 C CA . PHE A 1 100 ? 12.032 2.127 -1.223 1.00 97.12 100 PHE A CA 1
ATOM 799 C C . PHE A 1 100 ? 12.064 3.188 -2.328 1.00 97.12 100 PHE A C 1
ATOM 801 O O . PHE A 1 100 ? 11.922 2.848 -3.503 1.00 97.12 100 PHE A O 1
ATOM 808 N N . ALA A 1 101 ? 12.339 4.452 -1.987 1.00 96.06 101 ALA A N 1
ATOM 809 C CA . ALA A 1 101 ? 12.434 5.543 -2.955 1.00 96.06 101 ALA A CA 1
ATOM 810 C C . ALA A 1 101 ? 13.520 5.294 -4.018 1.00 96.06 101 ALA A C 1
ATOM 812 O O . ALA A 1 101 ? 13.303 5.568 -5.202 1.00 96.06 101 ALA A O 1
ATOM 813 N N . LYS A 1 102 ? 14.679 4.747 -3.628 1.00 96.56 102 LYS A N 1
ATOM 814 C CA . LYS A 1 102 ? 15.741 4.361 -4.572 1.00 96.56 102 LYS A CA 1
ATOM 815 C C . LYS A 1 102 ? 15.274 3.242 -5.506 1.00 96.56 102 LYS A C 1
ATOM 817 O O . LYS A 1 102 ? 15.448 3.361 -6.720 1.00 96.56 102 LYS A O 1
ATOM 822 N N . LEU A 1 103 ? 14.647 2.198 -4.957 1.00 97.19 103 LEU A N 1
ATOM 823 C CA . LEU A 1 103 ? 14.161 1.048 -5.724 1.00 97.19 103 LEU A CA 1
ATOM 824 C C . LEU A 1 103 ? 13.052 1.429 -6.707 1.00 97.19 103 LEU A C 1
ATOM 826 O O . LEU A 1 103 ? 13.128 1.051 -7.872 1.00 97.19 103 LEU A O 1
ATOM 830 N N . ILE A 1 104 ? 12.053 2.214 -6.291 1.00 96.50 104 ILE A N 1
ATOM 831 C CA . ILE A 1 104 ? 10.943 2.586 -7.179 1.00 96.50 104 ILE A CA 1
ATOM 832 C C . ILE A 1 104 ? 11.406 3.513 -8.309 1.00 96.50 104 ILE A C 1
ATOM 834 O O . ILE A 1 104 ? 10.970 3.349 -9.444 1.00 96.50 104 ILE A O 1
ATOM 838 N N . ARG A 1 105 ? 12.348 4.433 -8.044 1.00 95.94 105 ARG A N 1
ATOM 839 C CA . ARG A 1 105 ? 12.968 5.273 -9.087 1.00 95.94 105 ARG A CA 1
ATOM 840 C C . ARG A 1 105 ? 13.819 4.450 -10.049 1.00 95.94 105 ARG A C 1
ATOM 842 O O . ARG A 1 105 ? 13.874 4.754 -11.235 1.00 95.94 105 ARG A O 1
ATOM 849 N N . TYR A 1 106 ? 14.515 3.427 -9.556 1.00 95.38 106 TYR A N 1
ATOM 850 C CA . TYR A 1 106 ? 15.248 2.496 -10.412 1.00 95.38 106 TYR A CA 1
ATOM 851 C C . TYR A 1 106 ? 14.298 1.700 -11.314 1.00 95.38 106 TYR A C 1
ATOM 853 O O . TYR A 1 106 ? 14.488 1.660 -12.529 1.00 95.38 106 TYR A O 1
ATOM 861 N N . PHE A 1 107 ? 13.232 1.153 -10.731 1.00 95.38 107 PHE A N 1
ATOM 862 C CA . PHE A 1 107 ? 12.188 0.434 -11.452 1.00 95.38 107 PHE A CA 1
ATOM 863 C C . PHE A 1 107 ? 11.492 1.317 -12.497 1.00 95.38 107 PHE A C 1
ATOM 865 O O . PHE A 1 107 ? 11.282 0.878 -13.623 1.00 95.38 107 PHE A O 1
ATOM 872 N N . GLU A 1 108 ? 11.189 2.577 -12.176 1.00 95.25 108 GLU A N 1
ATOM 873 C CA . GLU A 1 108 ? 10.661 3.556 -13.134 1.00 95.25 108 GLU A CA 1
ATOM 874 C C . GLU A 1 108 ? 11.602 3.748 -14.328 1.00 95.25 108 GLU A C 1
ATOM 876 O O . GLU A 1 108 ? 11.149 3.673 -15.467 1.00 95.25 108 GLU A O 1
ATOM 881 N N . ARG A 1 109 ? 12.906 3.960 -14.100 1.00 94.44 109 ARG A N 1
ATOM 882 C CA . ARG A 1 109 ? 13.870 4.134 -15.200 1.00 94.44 109 ARG A CA 1
ATOM 883 C C . ARG A 1 109 ? 13.900 2.923 -16.129 1.00 94.44 109 ARG A C 1
ATOM 885 O O . ARG A 1 109 ? 13.849 3.105 -17.342 1.00 94.44 109 ARG A O 1
ATOM 892 N N . LYS A 1 110 ? 13.927 1.709 -15.569 1.00 92.88 110 LYS A N 1
ATOM 893 C CA . LYS A 1 110 ? 13.887 0.468 -16.356 1.00 92.88 110 LYS A CA 1
ATOM 894 C C . LYS A 1 110 ? 12.567 0.295 -17.102 1.00 92.88 110 LYS A C 1
ATOM 896 O O . LYS A 1 110 ? 12.570 0.038 -18.298 1.00 92.88 110 LYS A O 1
ATOM 901 N N . THR A 1 111 ? 11.431 0.474 -16.433 1.00 91.69 111 THR A N 1
ATOM 902 C CA . THR A 1 111 ? 10.106 0.270 -17.050 1.00 91.69 111 THR A CA 1
ATOM 903 C C . THR A 1 111 ? 9.727 1.342 -18.068 1.00 91.69 111 THR A C 1
ATOM 905 O O . THR A 1 111 ? 8.970 1.058 -18.988 1.00 91.69 111 THR A O 1
ATOM 908 N N . ASN A 1 112 ? 10.268 2.556 -17.951 1.00 92.75 112 ASN A N 1
ATOM 909 C CA . ASN A 1 112 ? 10.073 3.629 -18.928 1.00 92.75 112 ASN A CA 1
ATOM 910 C C . ASN A 1 112 ? 11.099 3.613 -20.081 1.00 92.75 112 ASN A C 1
ATOM 912 O O . ASN A 1 112 ? 11.061 4.522 -20.924 1.00 92.75 112 ASN A O 1
ATOM 916 N N . SER A 1 113 ? 12.008 2.629 -20.103 1.00 88.00 113 SER A N 1
ATOM 917 C CA . SER A 1 113 ? 12.946 2.379 -21.205 1.00 88.00 113 SER A CA 1
ATOM 918 C C . SER A 1 113 ? 12.222 1.892 -22.467 1.00 88.00 113 SER A C 1
ATOM 920 O O . SER A 1 113 ? 11.025 1.606 -22.457 1.00 88.00 113 SER A O 1
ATOM 922 N N . SER A 1 114 ? 12.951 1.782 -23.579 1.00 82.62 114 SER A N 1
ATOM 923 C CA . SER A 1 114 ? 12.407 1.298 -24.854 1.00 82.62 114 SER A CA 1
ATOM 924 C C . SER A 1 114 ? 12.035 -0.192 -24.844 1.00 82.62 114 SER A C 1
ATOM 926 O O . SER A 1 114 ? 11.285 -0.625 -25.718 1.00 82.62 114 SER A O 1
ATOM 928 N N . LYS A 1 115 ? 12.518 -0.974 -23.868 1.00 88.44 115 LYS A N 1
ATOM 929 C CA . LYS A 1 115 ? 12.292 -2.429 -23.782 1.00 88.44 115 LYS A CA 1
ATOM 930 C C . LYS A 1 115 ? 10.869 -2.797 -23.383 1.00 88.44 115 LYS A C 1
ATOM 932 O O . LYS A 1 115 ? 10.364 -3.837 -23.801 1.00 88.44 115 LYS A O 1
ATOM 937 N N . TYR A 1 116 ? 10.208 -1.948 -22.601 1.00 88.44 116 TYR A N 1
ATOM 938 C CA . TYR A 1 116 ? 8.843 -2.188 -22.151 1.00 88.44 116 TYR A CA 1
ATOM 939 C C . TYR A 1 116 ? 7.859 -1.320 -22.932 1.00 88.44 116 TYR A C 1
ATOM 941 O O . TYR A 1 116 ? 7.821 -0.099 -22.800 1.00 88.44 116 TYR A O 1
ATOM 949 N N . ASN A 1 117 ? 6.996 -1.964 -23.717 1.00 90.25 117 ASN A N 1
ATOM 950 C CA . ASN A 1 117 ? 5.894 -1.286 -24.393 1.00 90.25 117 ASN A CA 1
ATOM 951 C C . ASN A 1 117 ? 4.657 -1.209 -23.482 1.00 90.25 117 ASN A C 1
ATOM 953 O O . ASN A 1 117 ? 3.692 -1.962 -23.638 1.00 90.25 117 ASN A O 1
ATOM 957 N N . THR A 1 118 ? 4.698 -0.326 -22.487 1.00 91.38 118 THR A N 1
ATOM 958 C CA . THR A 1 118 ? 3.583 -0.119 -21.558 1.00 91.38 118 THR A CA 1
ATOM 959 C C . THR A 1 118 ? 2.502 0.763 -22.183 1.00 91.38 118 THR A C 1
ATOM 961 O O . THR A 1 118 ? 2.755 1.860 -22.683 1.00 91.38 118 THR A O 1
ATOM 964 N N . MET A 1 119 ? 1.256 0.298 -22.127 1.00 91.75 119 MET A N 1
ATOM 965 C CA . MET A 1 119 ? 0.100 0.940 -22.754 1.00 91.75 119 MET A CA 1
ATOM 966 C C . MET A 1 119 ? -1.009 1.189 -21.732 1.00 91.75 119 MET A C 1
ATOM 968 O O . MET A 1 119 ? -1.103 0.500 -20.717 1.00 91.75 119 MET A O 1
ATOM 972 N N . GLU A 1 120 ? -1.886 2.150 -22.022 1.00 91.44 120 GLU A N 1
ATOM 973 C CA . GLU A 1 120 ? -3.104 2.392 -21.247 1.00 91.44 120 GLU A CA 1
ATOM 974 C C . GLU A 1 120 ? -3.937 1.110 -21.092 1.00 91.44 120 GLU A C 1
ATOM 976 O O . GLU A 1 120 ? -4.166 0.346 -22.040 1.00 91.44 120 GLU A O 1
ATOM 981 N N . THR A 1 121 ? -4.488 0.924 -19.896 1.00 88.25 121 THR A N 1
ATOM 982 C CA . THR A 1 121 ? -5.497 -0.110 -19.660 1.00 88.25 121 THR A CA 1
ATOM 983 C C . THR A 1 121 ? -6.792 0.192 -20.439 1.00 88.25 121 THR A C 1
ATOM 985 O O . THR A 1 121 ? -7.081 1.350 -20.780 1.00 88.25 121 THR A O 1
ATOM 988 N N . PRO A 1 122 ? -7.649 -0.817 -20.700 1.00 87.56 122 PRO A N 1
ATOM 989 C CA . PRO A 1 122 ? -8.966 -0.589 -21.308 1.00 87.56 122 PRO A CA 1
ATOM 990 C C . PRO A 1 122 ? -9.823 0.428 -20.533 1.00 87.56 122 PRO A C 1
ATOM 992 O O . PRO A 1 122 ? -10.541 1.235 -21.117 1.00 87.56 122 PRO A O 1
ATOM 995 N N . SER A 1 123 ? -9.710 0.439 -19.202 1.00 84.69 123 SER A N 1
ATOM 996 C CA . SER A 1 123 ? -10.434 1.380 -18.342 1.00 84.69 123 SER A CA 1
ATOM 997 C C . SER A 1 123 ? -9.914 2.817 -18.477 1.00 84.69 123 SER A C 1
ATOM 999 O O . SER A 1 123 ? -10.702 3.763 -18.560 1.00 84.69 123 SER A O 1
ATOM 1001 N N . GLU A 1 124 ? -8.592 3.002 -18.532 1.00 89.00 124 GLU A N 1
ATOM 1002 C CA . GLU A 1 124 ? -7.969 4.315 -18.731 1.00 89.00 124 GLU A CA 1
ATOM 1003 C C . GLU A 1 124 ? -8.298 4.910 -20.096 1.00 89.00 124 GLU A C 1
ATOM 1005 O O . GLU A 1 124 ? -8.755 6.053 -20.151 1.00 89.00 124 GLU A O 1
ATOM 1010 N N . SER A 1 125 ? -8.150 4.125 -21.164 1.00 89.38 125 SER A N 1
ATOM 1011 C CA . SER A 1 125 ? -8.508 4.547 -22.524 1.00 89.38 125 SER A CA 1
ATOM 1012 C C . SER A 1 125 ? -9.994 4.918 -22.626 1.00 89.38 125 SER A C 1
ATOM 1014 O O . SER A 1 125 ? -10.322 6.010 -23.088 1.00 89.38 125 SER A O 1
ATOM 1016 N N . ALA A 1 126 ? -10.903 4.102 -22.078 1.00 87.56 126 ALA A N 1
ATOM 1017 C CA . ALA A 1 126 ? -12.336 4.412 -22.046 1.00 87.56 126 ALA A CA 1
ATOM 1018 C C . ALA A 1 126 ? -12.677 5.655 -21.202 1.00 87.56 126 ALA A C 1
ATOM 1020 O O . ALA A 1 126 ? -13.629 6.382 -21.493 1.00 87.56 126 ALA A O 1
ATOM 1021 N N . ARG A 1 127 ? -11.948 5.908 -20.110 1.00 87.31 127 ARG A N 1
ATOM 1022 C CA . ARG A 1 127 ? -12.113 7.119 -19.288 1.00 87.31 127 ARG A CA 1
ATOM 1023 C C . ARG A 1 127 ? -11.623 8.363 -20.028 1.00 87.31 127 ARG A C 1
ATOM 1025 O O . ARG A 1 127 ? -12.319 9.374 -20.003 1.00 87.31 127 ARG A O 1
ATOM 1032 N N . ARG A 1 128 ? -10.482 8.282 -20.720 1.00 88.50 128 ARG A N 1
ATOM 1033 C CA . ARG A 1 128 ? -9.976 9.357 -21.583 1.00 88.50 128 ARG A CA 1
ATOM 1034 C C . ARG A 1 128 ? -10.969 9.676 -22.696 1.00 88.50 128 ARG A C 1
ATOM 1036 O O . ARG A 1 128 ? -11.302 10.843 -22.859 1.00 88.50 128 ARG A O 1
ATOM 1043 N N . ALA A 1 129 ? -11.479 8.657 -23.387 1.00 86.94 129 ALA A N 1
ATOM 1044 C CA . ALA A 1 129 ? -12.461 8.810 -24.460 1.00 86.94 129 ALA A CA 1
ATOM 1045 C C . ALA A 1 129 ? -13.721 9.566 -23.997 1.00 86.94 129 ALA A C 1
ATOM 1047 O O . ALA A 1 129 ? -14.142 10.531 -24.635 1.00 86.94 129 ALA A O 1
ATOM 1048 N N . ARG A 1 130 ? -14.267 9.188 -22.832 1.00 86.31 130 ARG A N 1
ATOM 1049 C CA . ARG A 1 130 ? -15.414 9.871 -22.207 1.00 86.31 130 ARG A CA 1
ATOM 1050 C C . ARG A 1 130 ? -15.107 11.316 -21.815 1.00 86.31 130 ARG A C 1
ATOM 1052 O O . ARG A 1 130 ? -15.938 12.196 -22.006 1.00 86.31 130 ARG A O 1
ATOM 1059 N N . ALA A 1 131 ? -13.918 11.578 -21.276 1.00 86.62 131 ALA A N 1
ATOM 1060 C CA . ALA A 1 131 ? -13.518 12.937 -20.922 1.00 86.62 131 ALA A CA 1
ATOM 1061 C C . ALA A 1 131 ? -13.336 13.821 -22.168 1.00 86.62 131 ALA A C 1
ATOM 1063 O O . ALA A 1 131 ? -13.726 14.986 -22.151 1.00 86.62 131 ALA A O 1
ATOM 1064 N N . SER A 1 132 ? -12.785 13.275 -23.259 1.00 84.12 132 SER A N 1
ATOM 1065 C CA . SER A 1 132 ? -12.681 14.001 -24.529 1.00 84.12 132 SER A CA 1
ATOM 1066 C C . SER A 1 132 ? -14.046 14.276 -25.151 1.00 84.12 132 SER A C 1
ATOM 1068 O O . SER A 1 132 ? -14.261 15.387 -25.620 1.00 84.12 132 SER A O 1
ATOM 1070 N N . SER A 1 133 ? -14.989 13.328 -25.097 1.00 81.31 133 SER A N 1
ATOM 1071 C CA . SER A 1 133 ? -16.334 13.541 -25.644 1.00 81.31 133 SER A CA 1
ATOM 1072 C C . SER A 1 133 ? -17.133 14.579 -24.851 1.00 81.31 133 SER A C 1
ATOM 1074 O O . SER A 1 133 ? -17.925 15.304 -25.431 1.00 81.31 133 SER A O 1
ATOM 1076 N N . GLN A 1 134 ? -16.911 14.687 -23.535 1.00 83.19 134 GLN A N 1
ATOM 1077 C CA . GLN A 1 134 ? -17.532 15.721 -22.693 1.00 83.19 134 GLN A CA 1
ATOM 1078 C C . GLN A 1 134 ? -16.950 17.124 -22.910 1.00 83.19 134 GLN A C 1
ATOM 1080 O O . GLN A 1 134 ? -17.610 18.109 -22.598 1.00 83.19 134 GLN A O 1
ATOM 1085 N N . ARG A 1 135 ? -15.709 17.222 -23.400 1.00 80.25 135 ARG A N 1
ATOM 1086 C CA . ARG A 1 135 ? -15.034 18.499 -23.684 1.00 80.25 135 ARG A CA 1
ATOM 1087 C C . ARG A 1 135 ? -15.179 18.949 -25.138 1.00 80.25 135 ARG A C 1
ATOM 1089 O O . ARG A 1 135 ? -14.795 20.071 -25.449 1.00 80.25 135 ARG A O 1
ATOM 1096 N N . ALA A 1 136 ? -15.679 18.087 -26.022 1.00 74.38 136 ALA A N 1
ATOM 1097 C CA . ALA A 1 136 ? -15.877 18.426 -27.421 1.00 74.38 136 ALA A CA 1
ATOM 1098 C C . ALA A 1 136 ? -17.078 19.382 -27.576 1.00 74.38 136 ALA A C 1
ATOM 1100 O O . ALA A 1 136 ? -18.118 19.151 -26.955 1.00 74.38 136 ALA A O 1
ATOM 1101 N N . PRO A 1 137 ? -16.964 20.443 -28.398 1.00 72.69 137 PRO A N 1
ATOM 1102 C CA . PRO A 1 137 ? -18.104 21.290 -28.727 1.00 72.69 137 PRO A CA 1
ATOM 1103 C C . PRO A 1 137 ? -19.187 20.466 -29.440 1.00 72.69 137 PRO A C 1
ATOM 1105 O O . PRO A 1 137 ? -18.881 19.554 -30.215 1.00 72.69 137 PRO A O 1
ATOM 1108 N N . ALA A 1 138 ? -20.457 20.780 -29.168 1.00 66.94 138 ALA A N 1
ATOM 1109 C CA . ALA A 1 138 ? -21.594 20.079 -29.758 1.00 66.94 138 ALA A CA 1
ATOM 1110 C C . ALA A 1 138 ? -21.503 20.110 -31.297 1.00 66.94 138 ALA A C 1
ATOM 1112 O O . ALA A 1 138 ? -21.502 21.182 -31.896 1.00 66.94 138 ALA A O 1
ATOM 1113 N N . GLY A 1 139 ? -21.402 18.933 -31.924 1.00 62.25 139 GLY A N 1
ATOM 1114 C CA . GLY A 1 139 ? -21.377 18.773 -33.385 1.00 62.25 139 GLY A CA 1
ATOM 1115 C C . GLY A 1 139 ? -20.014 18.458 -34.014 1.00 62.25 139 GLY A C 1
ATOM 1116 O O . GLY A 1 139 ? -19.971 18.120 -35.193 1.00 62.25 139 GLY A O 1
ATOM 1117 N N . ALA A 1 140 ? -18.905 18.488 -33.265 1.00 61.66 140 ALA A N 1
ATOM 1118 C CA . ALA A 1 140 ? -17.602 18.090 -33.805 1.00 61.66 140 ALA A CA 1
ATOM 1119 C C . ALA A 1 140 ? -17.413 16.561 -33.748 1.00 61.66 140 ALA A C 1
ATOM 1121 O O . ALA A 1 140 ? -17.191 15.985 -32.679 1.00 61.66 140 ALA A O 1
ATOM 1122 N N . ALA A 1 141 ? -17.470 15.893 -34.905 1.00 57.44 141 ALA A N 1
ATOM 1123 C CA . ALA A 1 141 ? -17.149 14.473 -35.024 1.00 57.44 141 ALA A CA 1
ATOM 1124 C C . ALA A 1 141 ? -15.663 14.246 -34.701 1.00 57.44 141 ALA A C 1
ATOM 1126 O O . ALA A 1 141 ? -14.773 14.574 -35.484 1.00 57.44 141 ALA A O 1
ATOM 1127 N N . THR A 1 142 ? -15.374 13.695 -33.522 1.00 58.00 142 THR A N 1
ATOM 1128 C CA . THR A 1 142 ? -14.012 13.266 -33.182 1.00 58.00 142 THR A CA 1
ATOM 1129 C C . THR A 1 142 ? -13.717 11.971 -33.946 1.00 58.00 142 THR A C 1
ATOM 1131 O O . THR A 1 142 ? -14.557 11.070 -33.905 1.00 58.00 142 THR A O 1
ATOM 1134 N N . PRO A 1 143 ? -12.566 11.822 -34.630 1.00 57.06 143 PRO A N 1
ATOM 1135 C CA . PRO A 1 143 ? -12.259 10.597 -35.365 1.00 57.06 143 PRO A CA 1
ATOM 1136 C C . PRO A 1 143 ? -12.297 9.388 -34.418 1.00 57.06 143 PRO A C 1
ATOM 1138 O O . PRO A 1 143 ? -11.506 9.286 -33.475 1.00 57.06 143 PRO A O 1
ATOM 1141 N N . SER A 1 144 ? -13.241 8.476 -34.665 1.00 58.47 144 SER A N 1
ATOM 1142 C CA . SER A 1 144 ? -13.589 7.338 -33.799 1.00 58.47 144 SER A CA 1
ATOM 1143 C C . SER A 1 144 ? -12.395 6.424 -33.496 1.00 58.47 144 SER A C 1
ATOM 1145 O O . SER A 1 144 ? -12.245 5.950 -32.369 1.00 58.47 144 SER A O 1
ATOM 1147 N N . ASN A 1 145 ? -11.480 6.257 -34.456 1.00 57.31 145 ASN A N 1
ATOM 1148 C CA . ASN A 1 145 ? -10.278 5.434 -34.296 1.00 57.31 145 ASN A CA 1
ATOM 1149 C C . ASN A 1 145 ? -9.257 6.012 -33.296 1.00 57.31 145 ASN A C 1
ATOM 1151 O O . ASN A 1 145 ? -8.573 5.251 -32.613 1.00 57.31 145 ASN A O 1
ATOM 1155 N N . ALA A 1 146 ? -9.166 7.339 -33.149 1.00 57.66 146 ALA A N 1
ATOM 1156 C CA . ALA A 1 146 ? -8.239 7.980 -32.204 1.00 57.66 146 ALA A CA 1
ATOM 1157 C C . ALA A 1 146 ? -8.784 8.015 -30.761 1.00 57.66 146 ALA A C 1
ATOM 1159 O O . ALA A 1 146 ? -8.023 8.150 -29.793 1.00 57.66 146 ALA A O 1
ATOM 1160 N N . LEU A 1 147 ? -10.107 7.893 -30.605 1.00 58.81 147 LEU A N 1
ATOM 1161 C CA . LEU A 1 147 ? -10.767 7.874 -29.301 1.00 58.81 147 LEU A CA 1
ATOM 1162 C C . LEU A 1 147 ? -10.557 6.536 -28.577 1.00 58.81 147 LEU A C 1
ATOM 1164 O O . LEU A 1 147 ? -10.398 6.523 -27.357 1.00 58.81 147 LEU A O 1
ATOM 1168 N N . HIS A 1 148 ? -10.507 5.432 -29.330 1.00 62.06 148 HIS A N 1
ATOM 1169 C CA . HIS A 1 148 ? -10.437 4.069 -28.794 1.00 62.06 148 HIS A CA 1
ATOM 1170 C C . HIS A 1 148 ? -9.044 3.424 -28.830 1.00 62.06 148 HIS A C 1
ATOM 1172 O O . HIS A 1 148 ? -8.855 2.368 -28.226 1.00 62.06 148 HIS A O 1
ATOM 1178 N N . SER A 1 149 ? -8.052 4.039 -29.480 1.00 79.69 149 SER A N 1
ATOM 1179 C CA . SER A 1 149 ? -6.683 3.514 -29.476 1.00 79.69 149 SER A CA 1
ATOM 1180 C C . SER A 1 149 ? -6.034 3.660 -28.095 1.00 79.69 149 SER A C 1
ATOM 1182 O O . SER A 1 149 ? -6.155 4.700 -27.438 1.00 79.69 149 SER A O 1
ATOM 1184 N N . LYS A 1 150 ? -5.346 2.609 -27.627 1.00 86.94 150 LYS A N 1
ATOM 1185 C CA . LYS A 1 150 ? -4.543 2.653 -26.395 1.00 86.94 150 LYS A CA 1
ATOM 1186 C C . LYS A 1 150 ? -3.307 3.516 -26.637 1.00 86.94 150 LYS A C 1
ATOM 1188 O O . LYS A 1 150 ? -2.642 3.358 -27.657 1.00 86.94 150 LYS A O 1
ATOM 1193 N N . ARG A 1 151 ? -3.001 4.421 -25.707 1.00 89.88 151 ARG A N 1
ATOM 1194 C CA . ARG A 1 151 ? -1.791 5.253 -25.774 1.00 89.88 151 ARG A CA 1
ATOM 1195 C C . ARG A 1 151 ? -0.660 4.643 -24.942 1.00 89.88 151 ARG A C 1
ATOM 1197 O O . ARG A 1 151 ? -0.966 4.007 -23.931 1.00 89.88 151 ARG A O 1
ATOM 1204 N N . PRO A 1 152 ? 0.614 4.876 -25.303 1.00 91.75 152 PRO A N 1
ATOM 1205 C CA . PRO A 1 152 ? 1.737 4.539 -24.437 1.00 91.75 152 PRO A CA 1
ATOM 1206 C C . PRO A 1 152 ? 1.593 5.216 -23.073 1.00 91.75 152 PRO A C 1
ATOM 1208 O O . PRO A 1 152 ? 1.195 6.383 -22.984 1.00 91.75 152 PRO A O 1
ATOM 1211 N N . LYS A 1 153 ? 1.901 4.484 -22.004 1.00 91.75 153 LYS A N 1
ATOM 1212 C CA . LYS A 1 153 ? 1.725 4.938 -20.625 1.00 91.75 153 LYS A CA 1
ATOM 1213 C C . LYS A 1 153 ? 2.979 4.656 -19.814 1.00 91.75 153 LYS A C 1
ATOM 1215 O O . LYS A 1 153 ? 3.299 3.505 -19.559 1.00 91.75 153 LYS A O 1
ATOM 1220 N N . LYS A 1 154 ? 3.650 5.715 -19.369 1.00 93.06 154 LYS A N 1
ATOM 1221 C CA . LYS A 1 154 ? 4.830 5.632 -18.502 1.00 93.06 154 LYS A CA 1
ATOM 1222 C C . LYS A 1 154 ? 4.443 5.666 -17.025 1.00 93.06 154 LYS A C 1
ATOM 1224 O O . LYS A 1 154 ? 3.445 6.303 -16.663 1.00 93.06 154 LYS A O 1
ATOM 1229 N N . LEU A 1 155 ? 5.238 5.009 -16.182 1.00 92.50 155 LEU A N 1
ATOM 1230 C CA . LEU A 1 155 ? 5.158 5.176 -14.734 1.00 92.50 155 LEU A CA 1
ATOM 1231 C C . LEU A 1 155 ? 5.593 6.608 -14.396 1.00 92.50 155 LEU A C 1
ATOM 1233 O O . LEU A 1 155 ? 6.644 7.046 -14.850 1.00 92.50 155 LEU A O 1
ATOM 1237 N N . ASN A 1 156 ? 4.765 7.346 -13.654 1.00 93.75 156 ASN A N 1
ATOM 1238 C CA . ASN A 1 156 ? 5.049 8.721 -13.244 1.00 93.75 156 ASN A CA 1
ATOM 1239 C C . ASN A 1 156 ? 5.179 8.789 -11.721 1.00 93.75 156 ASN A C 1
ATOM 1241 O O . ASN A 1 156 ? 4.181 8.620 -11.012 1.00 93.75 156 ASN A O 1
ATOM 1245 N N . LEU A 1 157 ? 6.389 9.067 -11.236 1.00 95.06 157 LEU A N 1
ATOM 1246 C CA . LEU A 1 157 ? 6.665 9.233 -9.809 1.00 95.06 157 LEU A CA 1
ATOM 1247 C C . LEU A 1 157 ? 6.561 10.686 -9.325 1.00 95.06 157 LEU A C 1
ATOM 1249 O O . LEU A 1 157 ? 6.494 10.908 -8.119 1.00 95.06 157 LEU A O 1
ATOM 1253 N N . SER A 1 158 ? 6.469 11.671 -10.222 1.00 94.25 158 SER A N 1
ATOM 1254 C CA . SER A 1 158 ? 6.284 13.095 -9.896 1.00 94.25 158 SER A CA 1
ATOM 1255 C C . SER A 1 158 ? 4.837 13.391 -9.492 1.00 94.25 158 SER A C 1
ATOM 1257 O O . SER A 1 158 ? 4.115 14.155 -10.133 1.00 94.25 158 SER A O 1
ATOM 1259 N N . THR A 1 159 ? 4.375 12.728 -8.436 1.00 94.44 159 THR A N 1
ATOM 1260 C CA . THR A 1 159 ? 3.049 12.932 -7.854 1.00 94.44 159 THR A CA 1
ATOM 1261 C C . THR A 1 159 ? 3.185 13.201 -6.368 1.00 94.44 159 THR A C 1
ATOM 1263 O O . THR A 1 159 ? 4.071 12.654 -5.712 1.00 94.44 159 THR A O 1
ATOM 1266 N N . TYR A 1 160 ? 2.262 13.995 -5.822 1.00 94.44 160 TYR A N 1
ATOM 1267 C CA . TYR A 1 160 ? 2.234 14.306 -4.391 1.00 94.44 160 TYR A CA 1
ATOM 1268 C C . TYR A 1 160 ? 2.353 13.049 -3.517 1.00 94.44 160 TYR A C 1
ATOM 1270 O O . TYR A 1 160 ? 3.112 13.048 -2.562 1.00 94.44 160 TYR A O 1
ATOM 1278 N N . LYS A 1 161 ? 1.693 11.950 -3.907 1.00 89.94 161 LYS A N 1
ATOM 1279 C CA . LYS A 1 161 ? 1.692 10.684 -3.158 1.00 89.94 161 LYS A CA 1
ATOM 1280 C C . LYS A 1 161 ? 3.079 10.086 -2.943 1.00 89.94 161 LYS A C 1
ATOM 1282 O O . LYS A 1 161 ? 3.282 9.446 -1.925 1.00 89.94 161 LYS A O 1
ATOM 1287 N N . PHE A 1 162 ? 3.987 10.232 -3.908 1.00 92.44 162 PHE A N 1
ATOM 1288 C CA . PHE A 1 162 ? 5.361 9.740 -3.779 1.00 92.44 162 PHE A CA 1
ATOM 1289 C C . PHE A 1 162 ? 6.250 10.747 -3.051 1.00 92.44 162 PHE A C 1
ATOM 1291 O O . PHE A 1 162 ? 7.128 10.340 -2.297 1.00 92.44 162 PHE A O 1
ATOM 1298 N N . HIS A 1 163 ? 6.013 12.048 -3.249 1.00 90.50 163 HIS A N 1
ATOM 1299 C CA . HIS A 1 163 ? 6.747 13.097 -2.541 1.00 90.50 163 HIS A CA 1
ATOM 1300 C C . HIS A 1 163 ? 6.457 13.091 -1.039 1.00 90.50 163 HIS A C 1
ATOM 1302 O O . HIS A 1 163 ? 7.387 13.219 -0.254 1.00 90.50 163 HIS A O 1
ATOM 1308 N N . SER A 1 164 ? 5.205 12.848 -0.648 1.00 92.25 164 SER A N 1
ATOM 1309 C CA . SER A 1 164 ? 4.796 12.847 0.755 1.00 92.25 164 SER A CA 1
ATOM 1310 C C . SER A 1 164 ? 5.235 11.613 1.544 1.00 92.25 164 SER A C 1
ATOM 1312 O O . SER A 1 164 ? 5.020 11.561 2.750 1.00 92.25 164 SER A O 1
ATOM 1314 N N . LEU A 1 165 ? 5.851 10.606 0.910 1.00 92.62 165 LEU A N 1
ATOM 1315 C CA . LEU A 1 165 ? 6.332 9.412 1.618 1.00 92.62 165 LEU A CA 1
ATOM 1316 C C . LEU A 1 165 ? 7.460 9.741 2.599 1.00 92.62 165 LEU A C 1
ATOM 1318 O O . LEU A 1 165 ? 7.498 9.168 3.682 1.00 92.62 165 LEU A O 1
ATOM 1322 N N . GLY A 1 166 ? 8.337 10.683 2.233 1.00 93.81 166 GLY A N 1
ATOM 1323 C CA . GLY A 1 166 ? 9.414 11.165 3.103 1.00 93.81 166 GLY A CA 1
ATOM 1324 C C . GLY A 1 166 ? 8.906 11.896 4.344 1.00 93.81 166 GLY A C 1
ATOM 1325 O O . GLY A 1 166 ? 9.585 11.917 5.365 1.00 93.81 166 GLY A O 1
ATOM 1326 N N . ASP A 1 167 ? 7.688 12.431 4.279 1.00 93.56 167 ASP A N 1
ATOM 1327 C CA . ASP A 1 167 ? 7.113 13.233 5.354 1.00 93.56 167 ASP A CA 1
ATOM 1328 C C . ASP A 1 167 ? 6.488 12.373 6.462 1.00 93.56 167 ASP A C 1
ATOM 1330 O O . ASP A 1 167 ? 6.173 12.902 7.523 1.00 93.56 167 ASP A O 1
ATOM 1334 N N . TYR A 1 168 ? 6.324 11.055 6.263 1.00 93.62 168 TYR A N 1
ATOM 1335 C CA . TYR A 1 168 ? 5.659 10.188 7.245 1.00 93.62 168 TYR A CA 1
ATOM 1336 C C . TYR A 1 168 ? 6.371 10.177 8.598 1.00 93.62 168 TYR A C 1
ATOM 1338 O O . TYR A 1 168 ? 5.722 10.396 9.614 1.00 93.62 168 TYR A O 1
ATOM 1346 N N . ALA A 1 169 ? 7.684 9.944 8.642 1.00 94.81 169 ALA A N 1
ATOM 1347 C CA . ALA A 1 169 ? 8.397 9.871 9.918 1.00 94.81 169 ALA A CA 1
ATOM 1348 C C . ALA A 1 169 ? 8.419 11.220 10.673 1.00 94.81 169 ALA A C 1
ATOM 1350 O O . ALA A 1 169 ? 8.041 11.234 11.848 1.00 94.81 169 ALA A O 1
ATOM 1351 N N . PRO A 1 170 ? 8.747 12.370 10.040 1.00 94.81 170 PRO A N 1
ATOM 1352 C CA . PRO A 1 170 ? 8.606 13.682 10.679 1.00 94.81 170 PRO A CA 1
ATOM 1353 C C . PRO A 1 170 ? 7.179 13.973 11.151 1.00 94.81 170 PRO A C 1
ATOM 1355 O O . PRO A 1 170 ? 6.976 14.463 12.262 1.00 94.81 170 PRO A O 1
ATOM 1358 N N . PHE A 1 171 ? 6.181 13.635 10.331 1.00 93.00 171 PHE A N 1
ATOM 1359 C CA . PHE A 1 171 ? 4.777 13.822 10.678 1.00 93.00 171 PHE A CA 1
ATOM 1360 C C . PHE A 1 171 ? 4.394 13.000 11.912 1.00 93.00 171 PHE A C 1
ATOM 1362 O O . PHE A 1 171 ? 3.753 13.523 12.822 1.00 93.00 171 PHE A O 1
ATOM 1369 N N . ILE A 1 172 ? 4.822 11.737 11.976 1.00 94.12 172 ILE A N 1
ATOM 1370 C CA . ILE A 1 172 ? 4.515 10.852 13.101 1.00 94.12 172 ILE A CA 1
ATOM 1371 C C . ILE A 1 172 ? 5.171 11.343 14.395 1.00 94.12 172 ILE A C 1
ATOM 1373 O O . ILE A 1 172 ? 4.537 11.291 15.447 1.00 94.12 172 ILE A O 1
ATOM 1377 N N . ARG A 1 173 ? 6.394 11.888 14.332 1.00 94.31 173 ARG A N 1
ATOM 1378 C CA . ARG A 1 173 ? 7.041 12.510 15.501 1.00 94.31 173 ARG A CA 1
ATOM 1379 C C . ARG A 1 173 ? 6.254 13.704 16.039 1.00 94.31 173 ARG A C 1
ATOM 1381 O O . ARG A 1 173 ? 6.156 13.870 17.250 1.00 94.31 173 ARG A O 1
ATOM 1388 N N . LEU A 1 174 ? 5.699 14.530 15.152 1.00 93.56 174 LEU A N 1
ATOM 1389 C CA . LEU A 1 174 ? 5.030 15.770 15.544 1.00 93.56 174 LEU A CA 1
ATOM 1390 C C . LEU A 1 174 ? 3.573 15.563 15.982 1.00 93.56 174 LEU A C 1
ATOM 1392 O O . LEU A 1 174 ? 3.104 16.240 16.894 1.00 93.56 174 LEU A O 1
ATOM 1396 N N . PHE A 1 175 ? 2.854 14.645 15.333 1.00 90.25 175 PHE A N 1
ATOM 1397 C CA . PHE A 1 175 ? 1.401 14.506 15.485 1.00 90.25 175 PHE A CA 1
ATOM 1398 C C . PHE A 1 175 ? 0.942 13.118 15.947 1.00 90.25 175 PHE A C 1
ATOM 1400 O O . PHE A 1 175 ? -0.245 12.932 16.217 1.00 90.25 175 PHE A O 1
ATOM 1407 N N . GLY A 1 176 ? 1.854 12.151 16.061 1.00 89.69 176 GLY A N 1
ATOM 1408 C CA . GLY A 1 176 ? 1.533 10.759 16.365 1.00 89.69 176 GLY A CA 1
ATOM 1409 C C . GLY A 1 176 ? 1.211 9.916 15.125 1.00 89.69 176 GLY A C 1
ATOM 1410 O O . GLY A 1 176 ? 1.344 10.353 13.983 1.00 89.69 176 GLY A O 1
ATOM 1411 N N . GLY A 1 177 ? 0.821 8.660 15.360 1.00 88.44 177 GLY A N 1
ATOM 1412 C CA . GLY A 1 177 ? 0.609 7.657 14.312 1.00 88.44 177 GLY A CA 1
ATOM 1413 C C . GLY A 1 177 ? -0.452 8.027 13.264 1.00 88.44 177 GLY A C 1
ATOM 1414 O O . GLY A 1 177 ? -1.273 8.927 13.434 1.00 88.44 177 GLY A O 1
ATOM 1415 N N . SER A 1 178 ? -0.465 7.282 12.155 1.00 80.38 178 SER A N 1
ATOM 1416 C CA . SER A 1 178 ? -1.341 7.559 11.004 1.00 80.38 178 SER A CA 1
ATOM 1417 C C . SER A 1 178 ? -2.807 7.118 11.163 1.00 80.38 178 SER A C 1
ATOM 1419 O O . SER A 1 178 ? -3.622 7.224 10.240 1.00 80.38 178 SER A O 1
ATOM 1421 N N . ASP A 1 179 ? -3.176 6.617 12.340 1.00 73.25 179 ASP A N 1
ATOM 1422 C CA . ASP A 1 179 ? -4.487 6.034 12.617 1.00 73.25 179 ASP A CA 1
ATOM 1423 C C . ASP A 1 179 ? -5.626 7.066 12.591 1.00 73.25 179 ASP A C 1
ATOM 1425 O O . ASP A 1 179 ? -6.734 6.751 12.147 1.00 73.25 179 ASP A O 1
ATOM 1429 N N . SER A 1 180 ? -5.337 8.305 12.990 1.00 66.19 180 SER A N 1
ATOM 1430 C CA . SER A 1 180 ? -6.326 9.372 13.173 1.00 66.19 180 SER A CA 1
ATOM 1431 C C . SER A 1 180 ? -6.872 9.965 11.866 1.00 66.19 180 SER A C 1
ATOM 1433 O O . SER A 1 180 ? -7.968 10.522 11.855 1.00 66.19 180 SER A O 1
ATOM 1435 N N . PHE A 1 181 ? -6.159 9.815 10.745 1.00 70.75 181 PHE A N 1
ATOM 1436 C CA . PHE A 1 181 ? -6.570 10.321 9.422 1.00 70.75 181 PHE A CA 1
ATOM 1437 C C . PHE A 1 181 ? -6.722 9.216 8.364 1.00 70.75 181 PHE A C 1
ATOM 1439 O O . PHE A 1 181 ? -6.962 9.497 7.188 1.00 70.75 181 PHE A O 1
ATOM 1446 N N . SER A 1 182 ? -6.640 7.946 8.770 1.00 73.75 182 SER A N 1
ATOM 1447 C CA . SER A 1 182 ? -6.929 6.813 7.892 1.00 73.75 182 SER A CA 1
ATOM 1448 C C . SER A 1 182 ? -8.422 6.724 7.563 1.00 73.75 182 SER A C 1
ATOM 1450 O O . SER A 1 182 ? -9.290 6.762 8.440 1.00 73.75 182 SER A O 1
ATOM 1452 N N . THR A 1 183 ? -8.751 6.493 6.289 1.00 79.50 183 THR A N 1
ATOM 1453 C CA . THR A 1 183 ? -10.141 6.265 5.861 1.00 79.50 183 THR A CA 1
ATOM 1454 C C . THR A 1 183 ? -10.721 4.955 6.405 1.00 79.50 183 THR A C 1
ATOM 1456 O O . THR A 1 183 ? -11.943 4.800 6.431 1.00 79.50 183 THR A O 1
ATOM 1459 N N . GLN A 1 184 ? -9.883 4.035 6.907 1.00 78.38 184 GLN A N 1
ATOM 1460 C CA . GLN A 1 184 ? -10.319 2.752 7.468 1.00 78.38 184 GLN A CA 1
ATOM 1461 C C . GLN A 1 184 ? -11.283 2.931 8.651 1.00 78.38 184 GLN A C 1
ATOM 1463 O O . GLN A 1 184 ? -12.277 2.207 8.750 1.00 78.38 184 GLN A O 1
ATOM 1468 N N . ALA A 1 185 ? -11.033 3.909 9.528 1.00 79.88 185 ALA A N 1
ATOM 1469 C CA . ALA A 1 185 ? -11.904 4.186 10.670 1.00 79.88 185 ALA A CA 1
ATOM 1470 C C . ALA A 1 185 ? -13.302 4.636 10.209 1.00 79.88 185 ALA A C 1
ATOM 1472 O O . ALA A 1 185 ? -14.318 4.097 10.662 1.00 79.88 185 ALA A O 1
ATOM 1473 N N . GLY A 1 186 ? -13.353 5.556 9.239 1.00 81.75 186 GLY A N 1
ATOM 1474 C CA . GLY A 1 186 ? -14.599 6.014 8.625 1.00 81.75 186 GLY A CA 1
ATOM 1475 C C . GLY A 1 186 ? -15.353 4.882 7.920 1.00 81.75 186 GLY A C 1
ATOM 1476 O O . GLY A 1 186 ? -16.546 4.684 8.157 1.00 81.75 186 GLY A O 1
ATOM 1477 N N . GLU A 1 187 ? -14.661 4.077 7.110 1.00 81.69 187 GLU A N 1
ATOM 1478 C CA . GLU A 1 187 ? -15.244 2.914 6.427 1.00 81.69 187 GLU A CA 1
ATOM 1479 C C . GLU A 1 187 ? -15.853 1.905 7.415 1.00 81.69 187 GLU A C 1
ATOM 1481 O O . GLU A 1 187 ? -16.974 1.422 7.212 1.00 81.69 187 GLU A O 1
ATOM 1486 N N . LEU A 1 188 ? -15.153 1.605 8.516 1.00 81.62 188 LEU A N 1
ATOM 1487 C CA . LEU A 1 188 ? -15.653 0.717 9.566 1.00 81.62 188 LEU A CA 1
ATOM 1488 C C . LEU A 1 188 ? -16.887 1.295 10.266 1.00 81.62 188 LEU A C 1
ATOM 1490 O O . LEU A 1 188 ? -17.873 0.572 10.445 1.00 81.62 188 LEU A O 1
ATOM 1494 N N . ALA A 1 189 ? -16.879 2.587 10.599 1.00 84.25 189 ALA A N 1
ATOM 1495 C CA . ALA A 1 189 ? -18.028 3.263 11.199 1.00 84.25 189 ALA A CA 1
ATOM 1496 C C . ALA A 1 189 ? -19.257 3.226 10.270 1.00 84.25 189 ALA A C 1
ATOM 1498 O O . ALA A 1 189 ? -20.372 2.917 10.706 1.00 84.25 189 ALA A O 1
ATOM 1499 N N . HIS A 1 190 ? -19.060 3.417 8.962 1.00 84.50 190 HIS A N 1
ATOM 1500 C CA . HIS A 1 190 ? -20.133 3.322 7.971 1.00 84.50 190 HIS A CA 1
ATOM 1501 C C . HIS A 1 190 ? -20.801 1.941 7.924 1.00 84.50 190 HIS A C 1
ATOM 1503 O O . HIS A 1 190 ? -22.001 1.858 7.644 1.00 84.50 190 HIS A O 1
ATOM 1509 N N . ARG A 1 191 ? -20.084 0.847 8.225 1.00 84.81 191 ARG A N 1
ATOM 1510 C CA . ARG A 1 191 ? -20.687 -0.500 8.307 1.00 84.81 191 ARG A CA 1
ATOM 1511 C C . ARG A 1 191 ? -21.719 -0.583 9.426 1.00 84.81 191 ARG A C 1
ATOM 1513 O O . ARG A 1 191 ? -22.791 -1.155 9.220 1.00 84.81 191 ARG A O 1
ATOM 1520 N N . LEU A 1 192 ? -21.410 -0.012 10.591 1.00 85.06 192 LEU A N 1
ATOM 1521 C CA . LEU A 1 192 ? -22.334 0.036 11.722 1.00 85.06 192 LEU A CA 1
ATOM 1522 C C . LEU A 1 192 ? -23.574 0.856 11.362 1.00 85.06 192 LEU A C 1
ATOM 1524 O O . LEU A 1 192 ? -24.693 0.376 11.539 1.00 85.06 192 LEU A O 1
ATOM 1528 N N . VAL A 1 193 ? -23.380 2.046 10.790 1.00 85.94 193 VAL A N 1
ATOM 1529 C CA . VAL A 1 193 ? -24.484 2.922 10.375 1.00 85.94 193 VAL A CA 1
ATOM 1530 C C . VAL A 1 193 ? -25.377 2.234 9.341 1.00 85.94 193 VAL A C 1
ATOM 1532 O O . VAL A 1 193 ? -26.592 2.222 9.513 1.00 85.94 193 VAL A O 1
ATOM 1535 N N . LYS A 1 194 ? -24.809 1.583 8.315 1.00 89.00 194 LYS A N 1
ATOM 1536 C CA . LYS A 1 194 ? -25.579 0.828 7.307 1.00 89.00 194 LYS A CA 1
ATOM 1537 C C . LYS A 1 194 ? -26.361 -0.338 7.915 1.00 89.00 194 LYS A C 1
ATOM 1539 O O . LYS A 1 194 ? -27.521 -0.541 7.563 1.00 89.00 194 LYS A O 1
ATOM 1544 N N . ARG A 1 195 ? -25.760 -1.080 8.851 1.00 88.88 195 ARG A N 1
ATOM 1545 C CA . ARG A 1 195 ? -26.447 -2.160 9.578 1.00 88.88 195 ARG A CA 1
ATOM 1546 C C . ARG A 1 195 ? -27.621 -1.618 10.394 1.00 88.88 195 ARG A C 1
ATOM 1548 O O . ARG A 1 195 ? -28.703 -2.191 10.362 1.00 88.88 195 ARG A O 1
ATOM 1555 N N . LEU A 1 196 ? -27.423 -0.512 11.110 1.00 89.06 196 LEU A N 1
ATOM 1556 C CA . LEU A 1 196 ? -28.477 0.126 11.902 1.00 89.06 196 LEU A CA 1
ATOM 1557 C C . LEU A 1 196 ? -29.586 0.693 11.007 1.00 89.06 196 LEU A C 1
ATOM 1559 O O . LEU A 1 196 ? -30.758 0.496 11.314 1.00 89.06 196 LEU A O 1
ATOM 1563 N N . TYR A 1 197 ? -29.223 1.311 9.881 1.00 90.88 197 TYR A N 1
ATOM 1564 C CA . TYR A 1 197 ? -30.150 1.819 8.871 1.00 90.88 197 TYR A CA 1
ATOM 1565 C C . TYR A 1 197 ? -31.073 0.723 8.328 1.00 90.88 197 TYR A C 1
ATOM 1567 O O . TYR A 1 197 ? -32.284 0.933 8.259 1.00 90.88 197 TYR A O 1
ATOM 1575 N N . ALA A 1 198 ? -30.525 -0.456 8.005 1.00 92.44 198 ALA A N 1
ATOM 1576 C CA . ALA A 1 198 ? -31.291 -1.603 7.508 1.00 92.44 198 ALA A CA 1
ATOM 1577 C C . ALA A 1 198 ? -32.381 -2.078 8.485 1.00 92.44 198 ALA A C 1
ATOM 1579 O O . ALA A 1 198 ? -33.351 -2.702 8.069 1.00 92.44 198 ALA A O 1
ATOM 1580 N N . HIS A 1 199 ? -32.249 -1.757 9.774 1.00 88.12 199 HIS A N 1
ATOM 1581 C CA . HIS A 1 199 ? -33.245 -2.071 10.792 1.00 88.12 199 HIS A CA 1
ATOM 1582 C C . HIS A 1 199 ? -34.215 -0.923 11.115 1.00 88.12 199 HIS A C 1
ATOM 1584 O O . HIS A 1 199 ? -34.926 -0.987 12.121 1.00 88.12 199 HIS A O 1
ATOM 1590 N N . THR A 1 200 ? -34.228 0.140 10.316 1.00 91.31 200 THR A N 1
ATOM 1591 C CA . THR A 1 200 ? -35.210 1.223 10.438 1.00 91.31 200 THR A CA 1
ATOM 1592 C C . THR A 1 200 ? -36.292 1.073 9.378 1.00 91.31 200 THR A C 1
ATOM 1594 O O . THR A 1 200 ? -36.061 0.500 8.316 1.00 91.31 200 THR A O 1
ATOM 1597 N N . ASN A 1 201 ? -37.460 1.669 9.608 1.00 94.06 201 ASN A N 1
ATOM 1598 C CA . ASN A 1 201 ? -38.498 1.782 8.574 1.00 94.06 201 ASN A CA 1
ATOM 1599 C C . ASN A 1 201 ? -38.244 2.948 7.586 1.00 94.06 201 ASN A C 1
ATOM 1601 O O . ASN A 1 201 ? -39.160 3.375 6.888 1.00 94.06 201 ASN A O 1
ATOM 1605 N N . LYS A 1 202 ? -37.020 3.501 7.563 1.00 91.88 202 LYS A N 1
ATOM 1606 C CA . LYS A 1 202 ? -36.592 4.644 6.737 1.00 91.88 202 LYS A CA 1
ATOM 1607 C C . LYS A 1 202 ? -37.319 5.977 7.000 1.00 91.88 202 LYS A C 1
ATOM 1609 O O . LYS A 1 202 ? -37.117 6.925 6.249 1.00 91.88 202 LYS A O 1
ATOM 1614 N N . ARG A 1 203 ? -38.091 6.104 8.088 1.00 91.12 203 ARG A N 1
ATOM 1615 C CA . ARG A 1 203 ? -38.678 7.376 8.561 1.00 91.12 203 ARG A CA 1
ATOM 1616 C C . ARG A 1 203 ? -37.977 7.857 9.826 1.00 91.12 203 ARG A C 1
ATOM 1618 O O . ARG A 1 203 ? -37.761 7.060 10.732 1.00 91.12 203 ARG A O 1
ATOM 1625 N N . ASN A 1 204 ? -37.638 9.145 9.927 1.00 91.00 204 ASN A N 1
ATOM 1626 C CA . ASN A 1 204 ? -36.940 9.708 11.101 1.00 91.00 204 ASN A CA 1
ATOM 1627 C C . ASN A 1 204 ? -35.762 8.826 11.567 1.00 91.00 204 ASN A C 1
ATOM 1629 O O . ASN A 1 204 ? -35.613 8.495 12.746 1.00 91.00 204 ASN A O 1
ATOM 1633 N N . VAL A 1 205 ? -34.950 8.397 10.596 1.00 91.56 205 VAL A N 1
ATOM 1634 C CA . VAL A 1 205 ? -33.928 7.349 10.736 1.00 91.56 205 VAL A CA 1
ATOM 1635 C C . VAL A 1 205 ? -32.980 7.630 11.898 1.00 91.56 205 VAL A C 1
ATOM 1637 O O . VAL A 1 205 ? -32.747 6.747 12.723 1.00 91.56 205 VAL A O 1
ATOM 1640 N N . ALA A 1 206 ? -32.486 8.865 12.011 1.00 91.44 206 ALA A N 1
ATOM 1641 C CA . ALA A 1 206 ? -31.569 9.267 13.075 1.00 91.44 206 ALA A CA 1
ATOM 1642 C C . ALA A 1 206 ? -32.156 9.011 14.475 1.00 91.44 206 ALA A C 1
ATOM 1644 O O . ALA A 1 206 ? -31.479 8.463 15.346 1.00 91.44 206 ALA A O 1
ATOM 1645 N N . GLN A 1 207 ? -33.443 9.313 14.680 1.00 93.12 207 GLN A N 1
ATOM 1646 C CA . GLN A 1 207 ? -34.110 9.100 15.964 1.00 93.12 207 GLN A CA 1
ATOM 1647 C C . GLN A 1 207 ? -34.263 7.606 16.288 1.00 93.12 207 GLN A C 1
ATOM 1649 O O . GLN A 1 207 ? -34.072 7.201 17.437 1.00 93.12 207 GLN A O 1
ATOM 1654 N N . GLN A 1 208 ? -34.583 6.773 15.292 1.00 91.44 208 GLN A N 1
ATOM 1655 C CA . GLN A 1 208 ? -34.714 5.322 15.474 1.00 91.44 208 GLN A CA 1
ATOM 1656 C C . GLN A 1 208 ? -33.375 4.668 15.798 1.00 91.44 208 GLN A C 1
ATOM 1658 O O . GLN A 1 208 ? -33.282 3.896 16.756 1.00 91.44 208 GLN A O 1
ATOM 1663 N N . ILE A 1 209 ? -32.333 5.027 15.045 1.00 92.38 209 ILE A N 1
ATOM 1664 C CA . ILE A 1 209 ? -30.966 4.577 15.303 1.00 92.38 209 ILE A CA 1
ATOM 1665 C C . ILE A 1 209 ? -30.549 5.002 16.716 1.00 92.38 209 ILE A C 1
ATOM 1667 O O . ILE A 1 209 ? -30.154 4.151 17.511 1.00 92.38 209 ILE A O 1
ATOM 1671 N N . GLY A 1 210 ? -30.735 6.274 17.082 1.00 92.00 210 GLY A N 1
ATOM 1672 C CA . GLY A 1 210 ? -30.374 6.787 18.405 1.00 92.00 210 GLY A CA 1
ATOM 1673 C C . GLY A 1 210 ? -31.143 6.134 19.561 1.00 92.00 210 GLY A C 1
ATOM 1674 O O . GLY A 1 210 ? -30.581 5.901 20.630 1.00 92.00 210 GLY A O 1
ATOM 1675 N N . LYS A 1 211 ? -32.428 5.795 19.384 1.00 92.25 211 LYS A N 1
ATOM 1676 C CA . LYS A 1 211 ? -33.188 5.016 20.383 1.00 92.25 211 LYS A CA 1
ATOM 1677 C C . LYS A 1 211 ? -32.639 3.594 20.517 1.00 92.25 211 LYS A C 1
ATOM 1679 O O . LYS A 1 211 ? -32.514 3.094 21.633 1.00 92.25 211 LYS A O 1
ATOM 1684 N N . ARG A 1 212 ? -32.301 2.945 19.401 1.00 88.81 212 ARG A N 1
ATOM 1685 C CA . ARG A 1 212 ? -31.767 1.577 19.394 1.00 88.81 212 ARG A CA 1
ATOM 1686 C C . ARG A 1 212 ? -30.379 1.490 20.024 1.00 88.81 212 ARG A C 1
ATOM 1688 O O . ARG A 1 212 ? -30.172 0.611 20.853 1.00 88.81 212 ARG A O 1
ATOM 1695 N N . VAL A 1 213 ? -29.467 2.397 19.674 1.00 90.38 213 VAL A N 1
ATOM 1696 C CA . VAL A 1 213 ? -28.117 2.461 20.260 1.00 90.38 213 VAL A CA 1
ATOM 1697 C C . VAL A 1 213 ? -28.209 2.629 21.777 1.00 90.38 213 VAL A C 1
ATOM 1699 O O . VAL A 1 213 ? -27.690 1.787 22.502 1.00 90.38 213 VAL A O 1
ATOM 1702 N N . ARG A 1 214 ? -29.013 3.588 22.260 1.00 91.31 214 ARG A N 1
ATOM 1703 C CA . ARG A 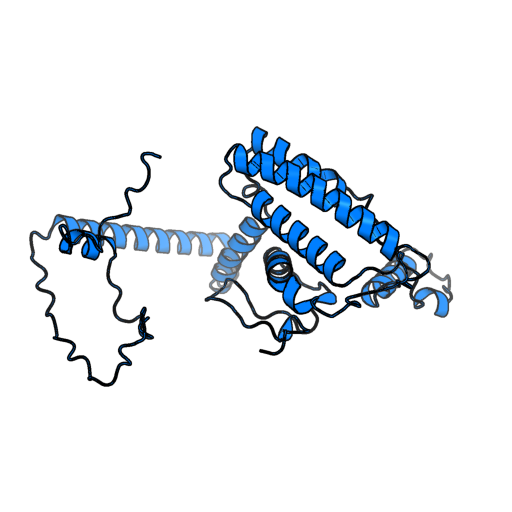1 214 ? -29.246 3.779 23.703 1.00 91.31 214 ARG A CA 1
ATOM 1704 C C . ARG A 1 214 ? -29.809 2.539 24.401 1.00 91.31 214 ARG A C 1
ATOM 1706 O O . ARG A 1 214 ? -29.425 2.239 25.528 1.00 91.31 214 ARG A O 1
ATOM 1713 N N . ARG A 1 215 ? -30.723 1.801 23.760 1.00 90.19 215 ARG A N 1
ATOM 1714 C CA . ARG A 1 215 ? -31.247 0.536 24.312 1.00 90.19 215 ARG A CA 1
ATOM 1715 C C . ARG A 1 215 ? -30.155 -0.530 24.428 1.00 90.19 215 ARG A C 1
ATOM 1717 O O . ARG A 1 215 ? -30.084 -1.199 25.455 1.00 90.19 215 ARG A O 1
ATOM 1724 N N . LEU A 1 216 ? -29.308 -0.671 23.408 1.00 88.38 216 LEU A N 1
ATOM 1725 C CA . LEU A 1 216 ? -28.190 -1.620 23.412 1.00 88.38 216 LEU A CA 1
ATOM 1726 C C . LEU A 1 216 ? -27.141 -1.263 24.473 1.00 88.38 216 LEU A C 1
ATOM 1728 O O . LEU A 1 216 ? -26.685 -2.148 25.191 1.00 88.38 216 LEU A O 1
ATOM 1732 N N . GLU A 1 217 ? -26.805 0.018 24.616 1.00 89.69 217 GLU A N 1
ATOM 1733 C CA . GLU A 1 217 ? -25.884 0.505 25.650 1.00 89.69 217 GLU A CA 1
ATOM 1734 C C . GLU A 1 217 ? -26.412 0.225 27.057 1.00 89.69 217 GLU A C 1
ATOM 1736 O O . GLU A 1 217 ? -25.699 -0.353 27.875 1.00 89.69 217 GLU A O 1
ATOM 1741 N N . ARG A 1 218 ? -27.687 0.537 27.328 1.00 91.81 218 ARG A N 1
ATOM 1742 C CA . ARG A 1 218 ? -28.319 0.226 28.620 1.00 91.81 218 ARG A CA 1
ATOM 1743 C C . ARG A 1 218 ? -28.314 -1.271 28.920 1.00 91.81 218 ARG A C 1
ATOM 1745 O O . ARG A 1 218 ? -27.984 -1.663 30.034 1.00 91.81 218 ARG A O 1
ATOM 1752 N N . ALA A 1 219 ? -28.642 -2.110 27.936 1.00 91.12 219 ALA A N 1
ATOM 1753 C CA . ALA A 1 219 ? -28.610 -3.562 28.101 1.00 91.12 219 ALA A CA 1
ATOM 1754 C C . ALA A 1 219 ? -27.189 -4.079 28.386 1.00 91.12 219 ALA A C 1
ATOM 1756 O O . ALA A 1 219 ? -27.009 -4.956 29.232 1.00 91.12 219 ALA A O 1
ATOM 1757 N N . ARG A 1 220 ? -26.172 -3.513 27.720 1.00 91.56 220 ARG A N 1
ATOM 1758 C CA . ARG A 1 220 ? -24.760 -3.838 27.961 1.00 91.56 220 ARG A CA 1
ATOM 1759 C C . ARG A 1 220 ? -24.334 -3.463 29.381 1.00 91.56 220 ARG A C 1
ATOM 1761 O O . ARG A 1 220 ? -23.787 -4.317 30.072 1.00 91.56 220 ARG A O 1
ATOM 1768 N N . LEU A 1 221 ? -24.636 -2.242 29.825 1.00 91.50 221 LEU A N 1
ATOM 1769 C CA . LEU A 1 221 ? -24.321 -1.769 31.178 1.00 91.50 221 LEU A CA 1
ATOM 1770 C C . LEU A 1 221 ? -25.016 -2.612 32.254 1.00 91.50 221 LEU A C 1
ATOM 1772 O O . LEU A 1 221 ? -24.377 -3.022 33.218 1.00 91.50 221 LEU A O 1
ATOM 1776 N N . ALA A 1 222 ? -26.297 -2.947 32.070 1.00 89.88 222 ALA A N 1
ATOM 1777 C CA . ALA A 1 222 ? -27.024 -3.816 32.995 1.00 89.88 222 ALA A CA 1
ATOM 1778 C C . ALA A 1 222 ? -26.401 -5.223 33.082 1.00 89.88 222 ALA A C 1
ATOM 1780 O O . ALA A 1 222 ? -26.276 -5.787 34.171 1.00 89.88 222 ALA A O 1
ATOM 1781 N N . ARG A 1 223 ? -25.961 -5.788 31.946 1.00 88.81 223 ARG A N 1
ATOM 1782 C CA . ARG A 1 223 ? -25.256 -7.079 31.909 1.00 88.81 223 ARG A CA 1
ATOM 1783 C C . ARG A 1 223 ? -23.913 -7.012 32.633 1.00 88.81 223 ARG A C 1
ATOM 1785 O O . ARG A 1 223 ? -23.593 -7.924 33.389 1.00 88.81 223 ARG A O 1
ATOM 1792 N N . GLU A 1 224 ? -23.148 -5.948 32.422 1.00 88.00 224 GLU A N 1
ATOM 1793 C CA . GLU A 1 224 ? -21.857 -5.743 33.081 1.00 88.00 224 GLU A CA 1
ATOM 1794 C C . GLU A 1 224 ? -22.015 -5.589 34.598 1.00 88.00 224 GLU A C 1
ATOM 1796 O O . GLU A 1 224 ? -21.319 -6.254 35.362 1.00 88.00 224 GLU A O 1
ATOM 1801 N N . GLN A 1 225 ? -22.995 -4.802 35.049 1.00 83.88 225 GLN A N 1
ATOM 1802 C CA . GLN A 1 225 ? -23.324 -4.675 36.470 1.00 83.88 225 GLN A CA 1
ATOM 1803 C C . GLN A 1 225 ? -23.731 -6.016 37.089 1.00 83.88 225 GLN A C 1
ATOM 1805 O O . GLN A 1 225 ? -23.304 -6.333 38.197 1.00 83.88 225 GLN A O 1
ATOM 1810 N N . ARG A 1 226 ? -24.514 -6.837 36.375 1.00 83.00 226 ARG A N 1
ATOM 1811 C CA . ARG A 1 226 ? -24.879 -8.185 36.832 1.00 83.00 226 ARG A CA 1
ATOM 1812 C C . ARG A 1 226 ? -23.654 -9.092 36.976 1.00 83.00 226 ARG A C 1
ATOM 1814 O O . ARG A 1 226 ? -23.553 -9.788 37.978 1.00 83.00 226 ARG A O 1
ATOM 1821 N N . LEU A 1 227 ? -22.726 -9.065 36.018 1.00 81.62 227 LEU A N 1
ATOM 1822 C CA . LEU A 1 227 ? -21.482 -9.844 36.086 1.00 81.62 227 LEU A CA 1
ATOM 1823 C C . LEU A 1 227 ? -20.601 -9.410 37.265 1.00 81.62 227 LEU A C 1
ATOM 1825 O O . LEU A 1 227 ? -20.123 -10.266 38.000 1.00 81.62 227 LEU A O 1
ATOM 1829 N N . ARG A 1 228 ? -20.462 -8.100 37.505 1.00 79.44 228 ARG A N 1
ATOM 1830 C CA . ARG A 1 228 ? -19.718 -7.573 38.662 1.00 79.44 228 ARG A CA 1
ATOM 1831 C C . ARG A 1 228 ? -20.363 -7.961 39.996 1.00 79.44 228 ARG A C 1
ATOM 1833 O O . ARG A 1 228 ? -19.661 -8.311 40.934 1.00 79.44 228 ARG A O 1
ATOM 1840 N N . ARG A 1 229 ? -21.700 -7.950 40.087 1.00 76.69 229 ARG A N 1
ATOM 1841 C CA . ARG A 1 229 ? -22.424 -8.416 41.287 1.00 76.69 229 ARG A CA 1
ATOM 1842 C C . ARG A 1 229 ? -22.241 -9.910 41.534 1.00 76.69 229 ARG A C 1
ATOM 1844 O O . ARG A 1 229 ? -22.127 -10.306 42.684 1.00 76.69 229 ARG A O 1
ATOM 1851 N N . LEU A 1 230 ? -22.200 -10.721 40.478 1.00 73.12 230 LEU A N 1
ATOM 1852 C CA . LEU A 1 230 ? -21.907 -12.150 40.598 1.00 73.12 230 LEU A CA 1
ATOM 1853 C C . LEU A 1 230 ? -20.465 -12.377 41.069 1.00 73.12 230 LEU A C 1
ATOM 1855 O O . LEU A 1 230 ? -20.266 -13.164 41.979 1.00 73.12 230 LEU A O 1
ATOM 1859 N N . GLN A 1 231 ? -19.488 -11.638 40.534 1.00 67.31 231 GLN A N 1
ATOM 1860 C CA . GLN A 1 231 ? -18.084 -11.723 40.966 1.00 67.31 231 GLN A CA 1
ATOM 1861 C C . GLN A 1 231 ? -17.868 -11.265 42.416 1.00 67.31 231 GLN A C 1
ATOM 1863 O O . GLN A 1 231 ? -17.101 -11.888 43.139 1.00 67.31 231 GLN A O 1
ATOM 1868 N N . ASN A 1 232 ? -18.566 -10.214 42.855 1.00 63.53 232 ASN A N 1
ATOM 1869 C CA . ASN A 1 232 ? -18.451 -9.693 44.222 1.00 63.53 232 ASN A CA 1
ATOM 1870 C C . ASN A 1 232 ? -19.330 -10.449 45.238 1.00 63.53 232 ASN A C 1
ATOM 1872 O O . ASN A 1 232 ? -19.138 -10.295 46.439 1.00 63.53 232 ASN A O 1
ATOM 1876 N N . GLY A 1 233 ? -20.315 -11.222 44.770 1.00 55.03 233 GLY A N 1
ATOM 1877 C CA . GLY A 1 233 ? -21.283 -11.940 45.604 1.00 55.03 233 GLY A CA 1
ATOM 1878 C C . GLY A 1 233 ? -20.955 -13.414 45.847 1.00 55.03 233 GLY A C 1
ATOM 1879 O O . GLY A 1 233 ? -21.632 -14.053 46.647 1.00 55.03 233 GLY A O 1
ATOM 1880 N N . THR A 1 234 ? -19.939 -13.976 45.185 1.00 49.31 234 THR A N 1
ATOM 1881 C CA . THR A 1 234 ? -19.557 -15.384 45.340 1.00 49.31 234 THR A CA 1
ATOM 1882 C C . THR A 1 234 ? -18.252 -15.536 46.117 1.00 49.31 234 THR A C 1
ATOM 1884 O O . THR A 1 234 ? -17.180 -15.635 45.530 1.00 49.31 234 THR A O 1
ATOM 1887 N N . GLY A 1 235 ? -18.373 -15.727 47.431 1.00 46.31 235 GLY A N 1
ATOM 1888 C CA . GLY A 1 235 ? -17.572 -16.721 48.155 1.00 46.31 235 GLY A CA 1
ATOM 1889 C C . GLY A 1 235 ? -18.071 -18.146 47.864 1.00 46.31 235 GLY A C 1
ATOM 1890 O O . GLY A 1 235 ? -18.216 -18.953 48.774 1.00 46.31 235 GLY A O 1
ATOM 1891 N N . ILE A 1 236 ? -18.423 -18.437 46.607 1.00 44.44 236 ILE A N 1
ATOM 1892 C CA . ILE A 1 236 ? -18.942 -19.733 46.172 1.00 44.44 236 ILE A CA 1
ATOM 1893 C C . ILE A 1 236 ? -17.866 -20.355 45.293 1.00 44.44 236 ILE A C 1
ATOM 1895 O O . ILE A 1 236 ? -17.628 -19.905 44.172 1.00 44.44 236 ILE A O 1
ATOM 1899 N N . ASN A 1 237 ? -17.228 -21.395 45.829 1.00 38.94 237 ASN A N 1
ATOM 1900 C CA . ASN A 1 237 ? -16.502 -22.384 45.050 1.00 38.94 237 ASN A CA 1
ATOM 1901 C C . ASN A 1 237 ? -17.441 -22.894 43.956 1.00 38.94 237 ASN A C 1
ATOM 1903 O O . ASN A 1 237 ? -18.337 -23.698 44.216 1.00 38.94 237 ASN A O 1
ATOM 1907 N N . ILE A 1 238 ? -17.250 -22.421 42.727 1.00 39.25 238 ILE A N 1
ATOM 1908 C CA . ILE A 1 238 ? -17.778 -23.115 41.561 1.00 39.25 238 ILE A CA 1
ATOM 1909 C C . ILE A 1 238 ? -16.975 -24.411 41.492 1.00 39.25 238 ILE A C 1
ATOM 1911 O O . ILE A 1 238 ? -15.872 -24.441 40.948 1.00 39.25 238 ILE A O 1
ATOM 1915 N N . VAL A 1 239 ? -17.509 -25.475 42.096 1.00 39.16 239 VAL A N 1
ATOM 1916 C CA . VAL A 1 239 ? -17.102 -26.840 41.774 1.00 39.16 239 VAL A CA 1
ATOM 1917 C C . VAL A 1 239 ? -17.503 -27.033 40.320 1.00 39.16 239 VAL A C 1
ATOM 1919 O O . VAL A 1 239 ? -18.647 -27.340 39.994 1.00 39.16 239 VAL A O 1
ATOM 1922 N N . VAL A 1 240 ? -16.563 -26.745 39.424 1.00 35.06 240 VAL A N 1
ATOM 1923 C CA . VAL A 1 240 ? -16.649 -27.182 38.039 1.00 35.06 240 VAL A CA 1
ATOM 1924 C C . VAL A 1 240 ? -16.667 -28.698 38.124 1.00 35.06 240 VAL A C 1
ATOM 1926 O O . VAL A 1 240 ? -15.677 -29.296 38.547 1.00 35.06 240 VAL A O 1
ATOM 1929 N N . HIS A 1 241 ? -17.798 -29.317 37.784 1.00 31.00 241 HIS A N 1
ATOM 1930 C CA . HIS A 1 241 ? -17.833 -30.749 37.533 1.00 31.00 241 HIS A CA 1
ATOM 1931 C C . HIS A 1 241 ? -16.801 -31.021 36.441 1.00 31.00 241 HIS A C 1
ATOM 1933 O O . HIS A 1 241 ? -16.986 -30.686 35.272 1.00 31.00 241 HIS A O 1
ATOM 1939 N N . ARG A 1 242 ? -15.654 -31.541 36.870 1.00 35.59 242 ARG A N 1
ATOM 1940 C CA . ARG A 1 242 ? -14.579 -31.990 36.007 1.00 35.59 242 ARG A CA 1
ATOM 1941 C C . ARG A 1 242 ? -15.059 -33.322 35.453 1.00 35.59 242 ARG A C 1
ATOM 1943 O O . ARG A 1 242 ? -14.806 -34.365 36.045 1.00 35.59 242 ARG A O 1
ATOM 1950 N N . GLU A 1 243 ? -15.828 -33.290 34.370 1.00 32.06 243 GLU A N 1
ATOM 1951 C CA . GLU A 1 243 ? -15.952 -34.496 33.563 1.00 32.06 243 GLU A CA 1
ATOM 1952 C C . GLU A 1 243 ? -14.546 -34.818 33.056 1.00 32.06 243 GLU A C 1
ATOM 1954 O O . GLU A 1 243 ? -13.902 -34.022 32.367 1.00 32.06 243 GLU A O 1
ATOM 1959 N N . HIS A 1 244 ? -14.021 -35.946 33.528 1.00 32.97 244 HIS A N 1
ATOM 1960 C CA . HIS A 1 244 ? -12.744 -36.475 33.097 1.00 32.97 244 HIS A CA 1
ATOM 1961 C C . HIS A 1 244 ? -12.849 -36.775 31.602 1.00 32.97 244 HIS A C 1
ATOM 1963 O O . HIS A 1 244 ? -13.518 -37.720 31.196 1.00 32.97 244 HIS A O 1
ATOM 1969 N N . PHE A 1 245 ? -12.186 -35.963 30.780 1.00 34.81 245 PHE A N 1
ATOM 1970 C CA . PHE A 1 245 ? -11.944 -36.304 29.387 1.00 34.81 245 PHE A CA 1
ATOM 1971 C C . PHE A 1 245 ? -10.983 -37.496 29.373 1.00 34.81 245 PHE A C 1
ATOM 1973 O O . PHE A 1 245 ? -9.783 -37.339 29.605 1.00 34.81 245 PHE A O 1
ATOM 1980 N N . THR A 1 246 ? -11.507 -38.702 29.160 1.00 35.09 246 THR A N 1
ATOM 1981 C CA . THR A 1 246 ? -10.685 -39.844 28.766 1.00 35.09 246 THR A CA 1
ATOM 1982 C C . THR A 1 246 ? -10.168 -39.549 27.368 1.00 35.09 246 THR A C 1
ATOM 1984 O O . THR A 1 246 ? -10.927 -39.564 26.399 1.00 35.09 246 THR A O 1
ATOM 1987 N N . ILE A 1 247 ? -8.884 -39.213 27.276 1.00 37.72 247 ILE A N 1
ATOM 1988 C CA . ILE A 1 247 ? -8.178 -39.110 26.004 1.00 37.72 247 ILE A CA 1
ATOM 1989 C C . ILE A 1 247 ? -8.228 -40.508 25.380 1.00 37.72 247 ILE A C 1
ATOM 1991 O O . ILE A 1 247 ? -7.606 -41.433 25.898 1.00 37.72 247 ILE A O 1
ATOM 1995 N N . ASN A 1 248 ? -8.997 -40.673 24.301 1.00 36.34 248 ASN A N 1
ATOM 1996 C CA . ASN A 1 248 ? -8.843 -41.833 23.430 1.00 36.34 248 ASN A CA 1
ATOM 1997 C C . ASN A 1 248 ? -7.392 -41.844 22.941 1.00 36.34 248 ASN A C 1
ATOM 1999 O O . ASN A 1 248 ? -6.907 -40.846 22.409 1.00 36.34 248 ASN A O 1
ATOM 2003 N N . SER A 1 249 ? -6.711 -42.963 23.157 1.00 40.50 249 SER A N 1
ATOM 2004 C CA . SER A 1 249 ? -5.275 -43.190 22.967 1.00 40.50 249 SER A CA 1
ATOM 2005 C C . SER A 1 249 ? -4.788 -43.180 21.508 1.00 40.50 249 SER A C 1
ATOM 2007 O O . SER A 1 249 ? -3.713 -43.699 21.238 1.00 40.50 249 SER A O 1
ATOM 2009 N N . ASP A 1 250 ? -5.536 -42.576 20.584 1.00 45.97 250 ASP A N 1
ATOM 2010 C CA . ASP A 1 250 ? -5.212 -42.512 19.148 1.00 45.97 250 ASP A CA 1
ATOM 2011 C C . ASP A 1 250 ? -4.673 -41.134 18.715 1.00 45.97 250 ASP A C 1
ATOM 2013 O O . ASP A 1 250 ? -4.711 -40.775 17.537 1.00 45.97 250 ASP A O 1
ATOM 2017 N N . VAL A 1 251 ? -4.181 -40.321 19.656 1.00 46.84 251 VAL A N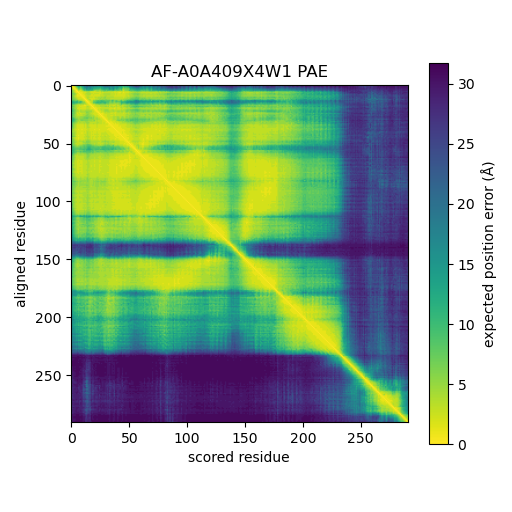 1
ATOM 2018 C CA . VAL A 1 251 ? -3.537 -39.042 19.327 1.00 46.84 251 VAL A CA 1
ATOM 2019 C C . VAL A 1 251 ? -2.035 -39.261 19.193 1.00 46.84 251 VAL A C 1
ATOM 2021 O O . VAL A 1 251 ? -1.361 -39.571 20.173 1.00 46.84 251 VAL A O 1
ATOM 2024 N N . ASP A 1 252 ? -1.549 -39.084 17.966 1.00 46.62 252 ASP A N 1
ATOM 2025 C CA . ASP A 1 252 ? -0.141 -39.066 17.570 1.00 46.62 252 ASP A CA 1
ATOM 2026 C C . ASP A 1 252 ? 0.724 -38.282 18.577 1.00 46.62 252 ASP A C 1
ATOM 2028 O O . ASP A 1 252 ? 0.611 -37.059 18.718 1.00 46.62 252 ASP A O 1
ATOM 2032 N N . THR A 1 253 ? 1.562 -39.008 19.318 1.00 51.69 253 THR A N 1
ATOM 2033 C CA . THR A 1 253 ? 2.412 -38.490 20.399 1.00 51.69 253 THR A CA 1
ATOM 2034 C C . THR A 1 253 ? 3.546 -37.581 19.916 1.00 51.69 253 THR A C 1
ATOM 2036 O O . THR A 1 253 ? 4.185 -36.940 20.750 1.00 51.69 253 THR A O 1
ATOM 2039 N N . ASP A 1 254 ? 3.762 -37.457 18.601 1.00 49.66 254 ASP A N 1
ATOM 2040 C CA . ASP A 1 254 ? 4.796 -36.587 18.021 1.00 49.66 254 ASP A CA 1
ATOM 2041 C C . ASP A 1 254 ? 4.313 -35.149 17.742 1.00 49.66 254 ASP A C 1
ATOM 2043 O O . ASP A 1 254 ? 5.106 -34.252 17.428 1.00 49.66 254 ASP A O 1
ATOM 2047 N N . ALA A 1 255 ? 3.017 -34.862 17.910 1.00 46.22 255 ALA A N 1
ATOM 2048 C CA . ALA A 1 255 ? 2.481 -33.518 17.727 1.00 46.22 255 ALA A CA 1
ATOM 2049 C C . ALA A 1 255 ? 2.785 -32.615 18.939 1.00 46.22 255 ALA A C 1
ATOM 2051 O O . ALA A 1 255 ? 2.028 -32.540 19.906 1.00 46.22 255 ALA A O 1
ATOM 2052 N N . LYS A 1 256 ? 3.877 -31.844 18.854 1.00 47.25 256 LYS A N 1
ATOM 2053 C CA . LYS A 1 256 ? 4.322 -30.884 19.889 1.00 47.25 256 LYS A CA 1
ATOM 2054 C C . LYS A 1 256 ? 3.261 -29.841 20.299 1.00 47.25 256 LYS A C 1
ATOM 2056 O O . LYS A 1 256 ? 3.345 -29.292 21.395 1.00 47.25 256 LYS A O 1
ATOM 2061 N N . TYR A 1 257 ? 2.271 -29.567 19.444 1.00 42.84 257 TYR A N 1
ATOM 2062 C CA . TYR A 1 257 ? 1.133 -28.690 19.737 1.00 42.84 257 TYR A CA 1
ATOM 2063 C C . TYR A 1 257 ? -0.145 -29.238 19.095 1.00 42.84 257 TYR A C 1
ATOM 2065 O O . TYR A 1 257 ? -0.212 -29.385 17.876 1.00 42.84 257 TYR A O 1
ATOM 2073 N N . VAL A 1 258 ? -1.181 -29.471 19.902 1.00 45.66 258 VAL A N 1
ATOM 2074 C CA . VAL A 1 258 ? -2.512 -29.875 19.428 1.00 45.66 258 VAL A CA 1
ATOM 2075 C C . VAL A 1 258 ? -3.494 -28.743 19.708 1.00 45.66 258 VAL A C 1
ATOM 2077 O O . VAL A 1 258 ? -3.730 -28.373 20.857 1.00 45.66 258 VAL A O 1
ATOM 2080 N N . ILE A 1 259 ? -4.069 -28.175 18.648 1.00 49.75 259 ILE A N 1
ATOM 2081 C CA . ILE A 1 259 ? -5.124 -27.161 18.746 1.00 49.75 259 ILE A CA 1
ATOM 2082 C C . ILE A 1 259 ? -6.463 -27.865 18.534 1.00 49.75 259 ILE A C 1
ATOM 2084 O O . ILE A 1 259 ? -6.695 -28.469 17.489 1.00 49.75 259 ILE A O 1
ATOM 2088 N N . SER A 1 260 ? -7.348 -27.790 19.530 1.00 51.62 260 SER A N 1
ATOM 2089 C CA . SER A 1 260 ? -8.684 -28.385 19.439 1.00 51.62 260 SER A CA 1
ATOM 2090 C C . SER A 1 260 ? -9.515 -27.712 18.334 1.00 51.62 260 SER A C 1
ATOM 2092 O O . SER A 1 260 ? -9.552 -26.481 18.273 1.00 51.62 260 SER A O 1
ATOM 2094 N N . PRO A 1 261 ? -10.243 -28.479 17.502 1.00 46.44 261 PRO A N 1
ATOM 2095 C CA . PRO A 1 261 ? -11.145 -27.932 16.487 1.00 46.44 261 PRO A CA 1
ATOM 2096 C C . PRO A 1 261 ? -12.452 -27.359 17.072 1.00 46.44 261 PRO A C 1
ATOM 2098 O O . PRO A 1 261 ? -13.276 -26.831 16.328 1.00 46.44 261 PRO A O 1
ATOM 2101 N N . SER A 1 262 ? -12.677 -27.471 18.388 1.00 55.09 262 SER A N 1
ATOM 2102 C CA . SER A 1 262 ? -13.918 -27.059 19.055 1.00 55.09 262 SER A CA 1
ATOM 2103 C C . SER A 1 262 ? -13.761 -25.744 19.823 1.00 55.09 262 SER A C 1
ATOM 2105 O O . SER A 1 262 ? -12.939 -25.634 20.730 1.00 55.09 262 SER A O 1
ATOM 2107 N N . GLU A 1 263 ? -14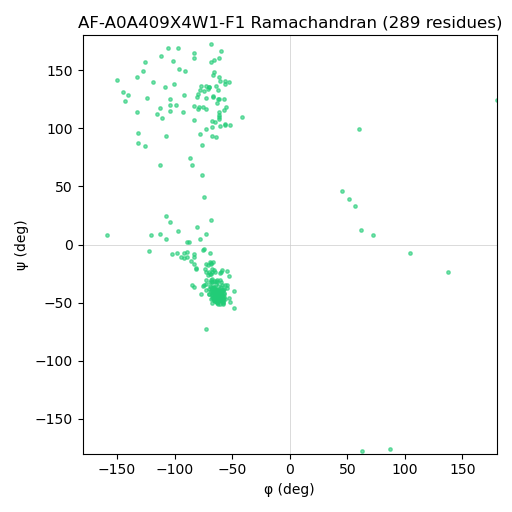.619 -24.762 19.527 1.00 58.09 263 GLU A N 1
ATOM 2108 C CA . GLU A 1 263 ? -14.695 -23.480 20.254 1.00 58.09 263 GLU A CA 1
ATOM 2109 C C . GLU A 1 263 ? -15.656 -23.504 21.462 1.00 58.09 263 GLU A C 1
ATOM 2111 O O . GLU A 1 263 ? -15.859 -22.478 22.123 1.00 58.09 263 GLU A O 1
ATOM 2116 N N . ASN A 1 264 ? -16.272 -24.654 21.759 1.00 58.94 264 ASN A N 1
ATOM 2117 C CA . ASN A 1 264 ? -17.381 -24.747 22.719 1.00 58.94 264 ASN A CA 1
ATOM 2118 C C . ASN A 1 264 ? -16.948 -24.599 24.188 1.00 58.94 264 ASN A C 1
ATOM 2120 O O . ASN A 1 264 ? -17.782 -24.301 25.040 1.00 58.94 264 ASN A O 1
ATOM 2124 N N . HIS A 1 265 ? -15.654 -24.744 24.487 1.00 57.69 265 HIS A N 1
ATOM 2125 C CA . HIS A 1 265 ? -15.116 -24.690 25.848 1.00 57.69 265 HIS A CA 1
ATOM 2126 C C . HIS A 1 265 ? -13.997 -23.654 25.951 1.00 57.69 265 HIS A C 1
ATOM 2128 O O . HIS A 1 265 ? -12.814 -23.956 25.821 1.00 57.69 265 HIS A O 1
ATOM 2134 N N . LYS A 1 266 ? -14.380 -22.395 26.176 1.00 59.59 266 LYS A N 1
ATOM 2135 C CA . LYS A 1 266 ? -13.425 -21.293 26.349 1.00 59.59 266 LYS A CA 1
ATOM 2136 C C . LYS A 1 266 ? -12.857 -21.313 27.764 1.00 59.59 266 LYS A C 1
ATOM 2138 O O . LYS A 1 266 ? -13.595 -21.116 28.726 1.00 59.59 266 LYS A O 1
ATOM 2143 N N . ILE A 1 267 ? -11.545 -21.493 27.880 1.00 61.38 267 ILE A N 1
ATOM 2144 C CA . ILE A 1 267 ? -10.824 -21.376 29.149 1.00 61.38 267 ILE A CA 1
ATOM 2145 C C . ILE A 1 267 ? -10.324 -19.934 29.287 1.00 61.38 267 ILE A C 1
ATOM 2147 O O . ILE A 1 267 ? -9.707 -19.382 28.377 1.00 61.38 267 ILE A O 1
ATOM 2151 N N . SER A 1 268 ? -10.616 -19.302 30.424 1.00 64.31 268 SER A N 1
ATOM 2152 C CA . SER A 1 268 ? -10.075 -17.979 30.749 1.00 64.31 268 SER A CA 1
ATOM 2153 C C . SER A 1 268 ? -8.592 -18.107 31.091 1.00 64.31 268 SER A C 1
ATOM 2155 O O . SER A 1 268 ? -8.251 -18.744 32.089 1.00 64.31 268 SER A O 1
ATOM 2157 N N . LEU A 1 269 ? -7.721 -17.478 30.293 1.00 63.56 269 LEU A N 1
ATOM 2158 C CA . LEU A 1 269 ? -6.268 -17.492 30.512 1.00 63.56 269 LEU A CA 1
ATOM 2159 C C . LEU A 1 269 ? -5.897 -16.957 31.898 1.00 63.56 269 LEU A C 1
ATOM 2161 O O . LEU A 1 269 ? -5.037 -17.521 32.563 1.00 63.56 269 LEU A O 1
ATOM 2165 N N . SER A 1 270 ? -6.597 -15.926 32.374 1.00 66.88 270 SER A N 1
ATOM 2166 C CA . SER A 1 270 ? -6.390 -15.359 33.709 1.00 66.88 270 SER A CA 1
ATOM 2167 C C . SER A 1 270 ? -6.640 -16.399 34.798 1.00 66.88 270 SER A C 1
ATOM 2169 O O . SER A 1 270 ? -5.836 -16.544 35.712 1.00 66.88 270 SER A O 1
ATOM 2171 N N . ASN A 1 271 ? -7.731 -17.161 34.677 1.00 69.50 271 ASN A N 1
ATOM 2172 C CA . ASN A 1 271 ? -8.078 -18.189 35.656 1.00 69.50 271 ASN A CA 1
ATOM 2173 C C . ASN A 1 271 ? -7.099 -19.366 35.590 1.00 69.50 271 ASN A C 1
ATOM 2175 O O . ASN A 1 271 ? -6.724 -19.879 36.635 1.00 69.50 271 ASN A O 1
ATOM 2179 N N . MET A 1 272 ? -6.659 -19.742 34.385 1.00 71.75 272 MET A N 1
ATOM 2180 C CA . MET A 1 272 ? -5.682 -20.812 34.157 1.00 71.75 272 MET A CA 1
ATOM 2181 C C . MET A 1 272 ? -4.307 -20.482 34.760 1.00 71.75 272 MET A C 1
ATOM 2183 O O . MET A 1 272 ? -3.685 -21.330 35.390 1.00 71.75 272 MET A O 1
ATOM 2187 N N . ILE A 1 273 ? -3.848 -19.235 34.618 1.00 72.44 273 ILE A N 1
ATOM 2188 C CA . ILE A 1 273 ? -2.587 -18.771 35.216 1.00 72.44 273 ILE A CA 1
ATOM 2189 C C . ILE A 1 273 ? -2.704 -18.720 36.745 1.00 72.44 273 ILE A C 1
ATOM 2191 O O . ILE A 1 273 ? -1.767 -19.083 37.450 1.00 72.44 273 ILE A O 1
ATOM 2195 N N . ILE A 1 274 ? -3.854 -18.288 37.277 1.00 72.19 274 ILE A N 1
ATOM 2196 C CA . ILE A 1 274 ? -4.088 -18.220 38.726 1.00 72.19 274 ILE A CA 1
ATOM 2197 C C . ILE A 1 274 ? -4.155 -19.622 39.347 1.00 72.19 274 ILE A C 1
ATOM 2199 O O . ILE A 1 274 ? -3.549 -19.837 40.395 1.00 72.19 274 ILE A O 1
ATOM 2203 N N . SER A 1 275 ? -4.854 -20.569 38.712 1.00 74.19 275 SER A N 1
ATOM 2204 C CA . SER A 1 275 ? -4.993 -21.942 39.214 1.00 74.19 275 SER A CA 1
ATOM 2205 C C . SER A 1 275 ? -3.686 -22.730 39.177 1.00 74.19 275 SER A C 1
ATOM 2207 O O . SER A 1 275 ? -3.515 -23.646 39.974 1.00 74.19 275 SER A O 1
ATOM 2209 N N . ASN A 1 276 ? -2.765 -22.357 38.284 1.00 76.00 276 ASN A N 1
ATOM 2210 C CA . ASN A 1 276 ? -1.487 -23.042 38.083 1.00 76.00 276 ASN A CA 1
ATOM 2211 C C . ASN A 1 276 ? -0.299 -22.227 38.628 1.00 76.00 276 ASN A C 1
ATOM 2213 O O . ASN A 1 276 ? 0.836 -22.390 38.176 1.00 76.00 276 ASN A O 1
ATOM 2217 N N . ARG A 1 277 ? -0.537 -21.336 39.605 1.00 61.12 277 ARG A N 1
ATOM 2218 C CA . ARG A 1 277 ? 0.522 -20.573 40.285 1.00 61.12 277 ARG A CA 1
ATOM 2219 C C . ARG A 1 277 ? 1.493 -21.526 40.988 1.00 61.12 277 ARG A C 1
ATOM 2221 O O . ARG A 1 277 ? 1.198 -22.034 42.062 1.00 61.12 277 ARG A O 1
ATOM 2228 N N . GLY A 1 278 ? 2.652 -21.743 40.374 1.00 67.44 278 GLY A N 1
ATOM 2229 C CA . GLY A 1 278 ? 3.700 -22.644 40.865 1.00 67.44 278 GLY A CA 1
ATOM 2230 C C . GLY A 1 278 ? 4.314 -23.497 39.757 1.00 67.44 278 GLY A C 1
ATOM 2231 O O . GLY A 1 278 ? 5.470 -23.892 39.871 1.00 67.44 278 GLY A O 1
ATOM 2232 N N . ASP A 1 279 ? 3.585 -23.704 38.660 1.00 74.62 279 ASP A N 1
ATOM 2233 C CA . ASP A 1 279 ? 4.091 -24.413 37.490 1.00 74.62 279 ASP A CA 1
ATOM 2234 C C . ASP A 1 279 ? 4.908 -23.449 36.598 1.00 74.62 279 ASP A C 1
ATOM 2236 O O . ASP A 1 279 ? 4.371 -22.435 36.129 1.00 74.62 279 ASP A O 1
ATOM 2240 N N . PRO A 1 280 ? 6.210 -23.714 36.364 1.00 69.75 280 PRO A N 1
ATOM 2241 C CA . PRO A 1 280 ? 7.059 -22.863 35.535 1.00 69.75 280 PRO A CA 1
ATOM 2242 C C . PRO A 1 280 ? 6.563 -22.725 34.088 1.00 69.75 280 PRO A C 1
ATOM 2244 O O . PRO A 1 280 ? 6.845 -21.701 33.471 1.00 69.75 280 PRO A O 1
ATOM 2247 N N . ALA A 1 281 ? 5.772 -23.671 33.567 1.00 62.56 281 ALA A N 1
ATOM 2248 C CA . ALA A 1 281 ? 5.190 -23.585 32.225 1.00 62.56 281 ALA A CA 1
ATOM 2249 C C . ALA A 1 281 ? 4.117 -22.485 32.082 1.00 62.56 281 ALA A C 1
ATOM 2251 O O . ALA A 1 281 ? 3.788 -22.086 30.966 1.00 62.56 281 ALA A O 1
ATOM 2252 N N . TYR A 1 282 ? 3.582 -21.974 33.199 1.00 66.06 282 TYR A N 1
ATOM 2253 C CA . TYR A 1 282 ? 2.520 -20.958 33.233 1.00 66.06 282 TYR A CA 1
ATOM 2254 C C . TYR A 1 282 ? 2.990 -19.611 33.802 1.00 66.06 282 TYR A C 1
ATOM 2256 O O . TYR A 1 282 ? 2.172 -18.712 34.025 1.00 66.06 282 TYR A O 1
ATOM 2264 N N . LYS A 1 283 ? 4.301 -19.437 34.026 1.00 65.56 283 LYS A N 1
ATOM 2265 C CA . LYS A 1 283 ? 4.870 -18.130 34.375 1.00 65.56 283 LYS A CA 1
ATOM 2266 C C . LYS A 1 283 ? 4.859 -17.223 33.134 1.00 65.56 283 LYS A C 1
ATOM 2268 O O . LYS A 1 283 ? 5.399 -17.616 32.101 1.00 65.56 283 LYS A O 1
ATOM 2273 N N . PRO A 1 284 ? 4.279 -16.010 33.197 1.00 54.72 284 PRO A N 1
ATOM 2274 C CA . PRO A 1 284 ? 4.461 -15.031 32.131 1.00 54.72 284 PRO A CA 1
ATOM 2275 C C . PRO A 1 284 ? 5.953 -14.692 32.053 1.00 54.72 284 PRO A C 1
ATOM 2277 O O . PRO A 1 284 ? 6.556 -14.369 33.074 1.00 54.72 284 PRO A O 1
ATOM 2280 N N . GLY A 1 285 ? 6.554 -14.840 30.871 1.00 48.41 285 GLY A N 1
ATOM 2281 C CA . GLY A 1 285 ? 7.997 -14.712 30.674 1.00 48.41 285 GLY A CA 1
ATOM 2282 C C . GLY A 1 285 ? 8.535 -13.365 31.149 1.00 48.41 285 GLY A C 1
ATOM 2283 O O . GLY A 1 285 ? 8.384 -12.353 30.472 1.00 48.41 285 GLY A O 1
ATOM 2284 N N . SER A 1 286 ? 9.188 -13.373 32.306 1.00 43.19 286 SER A N 1
ATOM 2285 C CA . SER A 1 286 ? 10.076 -12.327 32.798 1.00 43.19 286 SER A CA 1
ATOM 2286 C C . SER A 1 286 ? 11.475 -12.556 32.221 1.00 43.19 286 SER A C 1
ATOM 2288 O O . SER A 1 286 ? 12.381 -12.940 32.949 1.00 43.19 286 SER A O 1
ATOM 2290 N N . ASN A 1 287 ? 11.635 -12.376 30.910 1.00 40.62 287 ASN A N 1
ATOM 2291 C CA . ASN A 1 287 ? 12.956 -12.272 30.283 1.00 40.62 287 ASN A CA 1
ATOM 2292 C C . ASN A 1 287 ? 13.129 -10.848 29.746 1.00 40.62 287 ASN A C 1
ATOM 2294 O O . ASN A 1 287 ? 13.113 -10.607 28.542 1.00 40.62 287 ASN A O 1
ATOM 2298 N N . ILE A 1 288 ? 13.236 -9.908 30.682 1.00 43.31 288 ILE A N 1
ATOM 2299 C CA . ILE A 1 288 ? 14.016 -8.680 30.540 1.00 43.31 288 ILE A CA 1
ATOM 2300 C C . ILE A 1 288 ? 14.826 -8.624 31.831 1.00 43.31 288 ILE A C 1
ATOM 2302 O O . ILE A 1 288 ? 14.266 -8.263 32.858 1.00 43.31 288 ILE A O 1
ATOM 2306 N N . GLU A 1 289 ? 16.067 -9.101 31.783 1.00 32.53 289 GLU A N 1
ATOM 2307 C CA . GLU A 1 289 ? 17.224 -8.588 32.529 1.00 32.53 289 GLU A CA 1
ATOM 2308 C C . GLU A 1 289 ? 18.459 -9.443 32.178 1.00 32.53 289 GLU A C 1
ATOM 2310 O O . GLU A 1 289 ? 18.421 -10.666 32.280 1.00 32.53 289 GLU A O 1
ATOM 2315 N N . GLU A 1 290 ? 19.501 -8.740 31.716 1.00 31.78 290 GLU A N 1
ATOM 2316 C CA . GLU A 1 290 ? 20.929 -9.106 31.664 1.00 31.78 290 GLU A CA 1
ATOM 2317 C C . GLU A 1 290 ? 21.343 -10.359 30.858 1.00 31.78 290 GLU A C 1
ATOM 2319 O O . GLU A 1 290 ? 21.247 -11.491 31.324 1.00 31.78 290 GLU A O 1
ATOM 2324 N N . VAL A 1 291 ? 21.837 -10.163 29.624 1.00 31.91 291 VAL A N 1
ATOM 2325 C CA . VAL A 1 291 ? 23.259 -9.955 29.234 1.00 31.91 291 VAL A CA 1
ATOM 2326 C C . VAL A 1 291 ? 23.294 -9.409 27.804 1.00 31.91 291 VAL A C 1
ATOM 2328 O O . VAL A 1 291 ? 22.520 -9.917 26.961 1.00 31.91 291 VAL A O 1
#

Secondary structure (DSSP, 8-state):
-----SGGGSPPBTTTTBPPPPS-GGG--S--HHHHHHHHHHHHHHHTTSS-S--SSTTSPPHHHHHHHHHHHHHHHHHHT-SS--HHHHHHHHHHHHHHHHHHHHHHHHHTSTT---B--HHHHHHHHHHHHHHSPTT----HHHHHSPPB------SHHHHTTTTHHHHHHHH--GGGG-HHHHHHHHHHHHHHHHTS-SSSHHHHHHHHHHHHHHHHHHHHHHHHHHHHH---------------S-S-TT-S----S--S-PPPHHHHHHHTTT-GGGS-----S--

Foldseek 3Di:
DDQPLDQQPDDADPPPQADHDDPDVVVVPPDDPSNVLSCLVRVLSNLQPVADQDDPDPLGDHSVLVSVLSVLVNVLVVLLQDQDDDPVSLVVNLVSLVVNLVSVVSVLSSCVDPVHQAWDDQVRLQVQLVVVVVVDDPPDDDPPVVSRDIGGDGDDCPDPVSVCSNVSSVCCVVPNHPPVPDCVVVVVVVVVLVVQQVPDPVPPSVVSSVVVVVVVVVVVVVVVVVVVCVVVVDPDPPPPPPPDPPPPPPDDPPPPDDDDPDPPDDDDLVVVLVVPVPDPVSDDDPPPDDD

=== Feature glossary ===
The record interleaves many kinds of information about one protein. Here is each kind framed as the question it answers.

Q: Are the domains correctly placed relative to each other?
A: Predicted aligned error is AlphaFold's pairwise confidence. Unlike pLDDT (per-residue), PAE is per-residue-pair and captures whether two parts of the structure are correctly placed relative to each other. Units are ångströms of expected positional error.

Q: Which residues are in helices, strands, or loops?
A: Eight-state secondary structure (DSSP): H is the canonical α-helix, G the tighter 3₁₀-helix, I the wider π-helix; E/B are β-structure, T and S are turns and bends, and '-' is everything else. DSSP derives these from the pattern of main-chain N–H···O=C hydrogen bonds, not from the sequence.

Q: What if only a Cα trace is available?
A: P-SEA three-state annotation labels each residue as helix, strand, or coil based purely on the geometry of the Cα trace. It serves as a fallback when the full backbone (and thus DSSP) is unavailable.

Q: What are the backbone torsion angles?
A: φ (phi) and ψ (psi) are the two rotatable backbone dihedrals per residue: φ is the C(i-1)–N–Cα–C torsion, ψ is the N–Cα–C–N(i+1) torsion, both in degrees on (−180°, 180°]. α-helical residues cluster near (−60°, −45°); β-strand residues near (−120°, +130°). A Ramachandran plot is simply a scatter of (φ, ψ) for every residue.

Q: What known structures does this most resemble?
A: Structural nearest neighbors (via Foldseek easy-search vs the PDB). Reported per hit: target PDB id, E-value, and alignment TM-score. A TM-score above ~0.5 is the conventional threshold for 'same fold'.

Q: What family and function is it annotated with?
A: Database cross-references. InterPro integrates a dozen domain/family signature databases into unified entries with residue-range hits. GO terms attach function/process/location labels with evidence codes. CATH codes position the fold in a four-level structural taxonomy. Organism is the NCBI-taxonomy species name.

Q: Which residues are buried vs exposed?
A: Solvent accessibility: the surface area of each residue that a 1.4 Å water probe can touch, in Å². When only backbone atoms are present the absolute values are lower than full-atom SASA (side chains contribute most of the area) and are flagged as backbone-only.

Q: What do the diagnostic plots show?
A: Three diagnostic plots accompany the record. The Cα contact map visualizes the tertiary structure as a 2D adjacency matrix (8 Å cutoff, sequence-local contacts suppressed). The Ramachandran plot shows the distribution of backbone (φ, ψ) torsions, with points in the α and β basins reflecting secondary structure content. The PAE plot shows AlphaFold's inter-residue confidence as a color matrix.

Q: What is the amino-acid chain?
A: The amino-acid sequence is the protein's primary structure: the linear order of residues from the N-terminus to the C-terminus, written in one-letter code. Everything else here — the 3D coordinates, the secondary structure, the domain annotations — is ultimately a consequence of this string.

Q: What do the rendered images show?
A: The six renders are orthographic views along the three Cartesian axes in both directions. Representation (cartoon, sticks, or surface) and color scheme (sequence-rainbow or by-chain) vary across proteins so the training set covers all the common visualization conventions.

Q: Where is each backbone atom in 3D?
A: The mmCIF table is the protein's shape written out atom by atom. For each backbone N, Cα, C, and carbonyl O, it records an (x, y, z) coordinate triple in Å plus the residue type, chain letter, and residue number.

Q: How mobile is each atom in the crystal?
A: For experimental (PDB) structures, the B-factor (temperature factor) quantifies the positio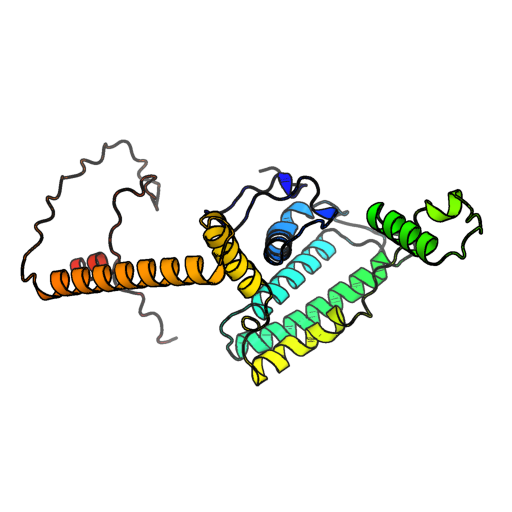nal spread of each atom in the crystal — a combination of thermal vibration and static disorder — in units of Å². High B-factors mark flexible loops or poorly resolved regions; low B-factors mark the rigid, well-ordered core.

Q: How big and how compact is the whole molecule?
A: Three whole-structure scalars: the radius of gyration (RMS distance of Cα from centroid, in Å), the count of Cα–Cα contacts (pairs closer than 8 Å and separated by more than four residues in sequence — i.e. tertiary, not local, contacts), and the bounding-box dimensions. Together they distinguish compact globular folds from extended fibres or disordered chains.

Q: What does the local fold look like, residue by residue?
A: A 3Di character summarizes, for each residue, the relative orientation of the Cα frame of its nearest spatial neighbor. Because it encodes fold topology rather than chemistry, 3Di alignments detect remote structural similarity that sequence alignment misses.

Q: How confident is the AlphaFold model at each residue?
A: For AlphaFold models, the B-factor field carries pLDDT — the model's own estimate of local accuracy on a 0–100 scale. Regions with pLDDT<50 should be treated as essentially unmodeled; they often correspond to intrinsically disordered segments.